Protein AF-0000000073242922 (afdb_homodimer)

Radius of gyration: 17.05 Å; Cα contacts (8 Å, |Δi|>4): 650; chains: 2; bounding box: 41×44×35 Å

pLDDT: mean 79.39, std 16.49, range [24.11, 95.62]

InterPro domains:
  IPR054722 Retrovirus-related Pol polyprotein from transposon TNT 1-94-like, beta-barrel domain [PF22936] (2-65)

Organism: Cajanus cajan (NCBI:txid3821)

Secondary structure (DSSP, 8-state):
-BS-GGGEEEEE--SSPPEEEPTTS-EEE-SEEEEEEEETTEEEEEEEE-TT---BB--HHHHHHHHTEEEEE-SSEEEEEETTT--EEEEEEEETTEEEEE-SS---EEE-SS--B--/-BS-GGGEEEEE--SSPPEEEPTTS-EEE-SEEEEEEEETTEEEEEEEE-TT---BB--HHHHHHHHTEEEEE-SSEEEEEETTT--EEEEEEEETTEEEEE-SS---EEE-SS--B--

Solvent-accessible surface area (backbone atoms only — not comparable to full-atom values): 12144 Å² total; per-residue (Å²): 61,29,28,60,71,85,52,42,81,40,74,45,67,59,95,79,54,67,52,28,38,38,73,61,50,47,74,41,72,42,67,26,40,22,30,33,61,45,31,100,88,36,70,43,71,77,32,35,30,26,72,62,14,84,45,39,41,40,47,59,40,55,51,14,52,74,61,47,23,38,36,37,34,39,56,54,33,36,38,32,27,32,59,88,81,63,46,77,73,34,42,30,38,50,55,95,70,30,32,35,35,46,36,92,30,87,62,62,29,29,51,28,23,59,48,60,45,69,118,63,28,27,58,71,84,53,42,80,40,75,44,68,59,96,79,53,65,50,26,34,40,72,60,49,47,74,40,73,43,66,26,40,21,32,33,60,43,32,99,90,36,70,44,70,76,32,36,29,26,72,62,15,85,46,37,41,42,47,58,40,56,48,14,53,75,60,48,22,38,37,35,34,40,56,54,33,35,40,29,25,31,60,87,81,63,44,76,74,33,43,30,37,50,55,91,65,30,29,34,36,47,37,93,32,86,60,61,29,30,52,27,21,60,44,55,50,68,121

Nearest PDB structures (foldseek):
  8p1x-assembly1_AAA  TM=6.002E-01  e=8.954E-01  Staphylococcus epidermidis
  7ofx-assembly2_D  TM=5.933E-01  e=8.005E-01  Agrobacterium tumefaciens
  4wac-assembly1_A  TM=6.615E-01  e=2.595E+00  Staphylococcus aureus
  3cxb-assembly1_A  TM=3.798E-01  e=8.467E-01  Salmonella enterica subsp. enterica serovar Typhimurium
  7qnt-assembly1_AAA  TM=4.373E-01  e=1.568E+00  Staphylococcus epidermidis

Structure (mmCIF, N/CA/C/O backbone):
data_AF-0000000073242922-model_v1
#
loop_
_entity.id
_entity.type
_entity.pdbx_description
1 polymer 'Retrovirus-related Pol polyprotein from transposon TNT 1-94-like beta-barrel domain-containing protein'
#
loop_
_atom_site.group_PDB
_atom_site.id
_atom_site.type_symbol
_atom_site.label_atom_id
_atom_site.label_alt_id
_atom_site.label_comp_id
_atom_site.label_asym_id
_atom_site.label_entity_id
_atom_site.label_seq_id
_atom_site.pdbx_PDB_ins_code
_atom_site.Cartn_x
_atom_site.Cartn_y
_atom_site.Cartn_z
_atom_site.occupancy
_atom_site.B_iso_or_equiv
_atom_site.auth_seq_id
_atom_site.auth_comp_id
_atom_site.auth_asym_id
_atom_site.auth_atom_id
_atom_site.pdbx_PDB_model_num
ATOM 1 N N . ILE A 1 1 ? -3.643 8.906 4.215 1 83.12 1 ILE A N 1
ATOM 2 C CA . ILE A 1 1 ? -4.953 8.867 4.859 1 83.12 1 ILE A CA 1
ATOM 3 C C . ILE A 1 1 ? -4.781 8.711 6.367 1 83.12 1 ILE A C 1
ATOM 5 O O . ILE A 1 1 ? -3.973 7.902 6.828 1 83.12 1 ILE A O 1
ATOM 9 N N . SER A 1 2 ? -5.477 9.586 7.094 1 86.31 2 SER A N 1
ATOM 10 C CA . SER A 1 2 ? -5.469 9.438 8.547 1 86.31 2 SER A CA 1
ATOM 11 C C . SER A 1 2 ? -6.832 9.766 9.141 1 86.31 2 SER A C 1
ATOM 13 O O . SER A 1 2 ? -7.512 10.688 8.68 1 86.31 2 SER A O 1
ATOM 15 N N . GLY A 1 3 ? -7.188 8.961 10.102 1 86.88 3 GLY A N 1
ATOM 16 C CA . GLY A 1 3 ? -8.375 9.281 10.875 1 86.88 3 GLY A CA 1
ATOM 17 C C . GLY A 1 3 ? -8.086 10.109 12.109 1 86.88 3 GLY A C 1
ATOM 18 O O . GLY A 1 3 ? -9 10.508 12.836 1 86.88 3 GLY A O 1
ATOM 19 N N . ASN A 1 4 ? -6.797 10.367 12.383 1 87.31 4 ASN A N 1
ATOM 20 C CA . ASN A 1 4 ? -6.355 11.117 13.555 1 87.31 4 ASN A CA 1
ATOM 21 C C . ASN A 1 4 ? -6.125 12.594 13.227 1 87.31 4 ASN A C 1
ATOM 23 O O . ASN A 1 4 ? -5.066 12.961 12.711 1 87.31 4 ASN A O 1
ATOM 27 N N . GLN A 1 5 ? -7.059 13.406 13.648 1 90.25 5 GLN A N 1
ATOM 28 C CA . GLN A 1 5 ? -7.016 14.82 13.289 1 90.25 5 GLN A CA 1
ATOM 29 C C . GLN A 1 5 ? -5.82 15.516 13.938 1 90.25 5 GLN A C 1
ATOM 31 O O . GLN A 1 5 ? -5.285 16.484 13.391 1 90.25 5 GLN A O 1
ATOM 36 N N . SER A 1 6 ? -5.398 15.008 15.062 1 88 6 SER A N 1
ATOM 37 C CA . SER A 1 6 ? -4.348 15.664 15.836 1 88 6 SER A CA 1
ATOM 38 C C . SER A 1 6 ? -3.008 15.602 15.117 1 88 6 SER A C 1
ATOM 40 O O . SER A 1 6 ? -2.08 16.344 15.453 1 88 6 SER A O 1
ATOM 42 N N . LEU A 1 7 ? -2.9 14.773 14.109 1 85.88 7 LEU A N 1
ATOM 43 C CA . LEU A 1 7 ? -1.649 14.625 13.375 1 85.88 7 LEU A CA 1
ATOM 44 C C . LEU A 1 7 ? -1.486 15.742 12.352 1 85.88 7 LEU A C 1
ATOM 46 O O . LEU A 1 7 ? -0.388 15.969 11.836 1 85.88 7 LEU A O 1
ATOM 50 N N . PHE A 1 8 ? -2.537 16.453 12.094 1 90.06 8 PHE A N 1
ATOM 51 C CA . PHE A 1 8 ? -2.516 17.453 11.031 1 90.06 8 PHE A CA 1
ATOM 52 C C . PHE A 1 8 ? -2.078 18.812 11.578 1 90.06 8 PHE A C 1
ATOM 54 O O . PHE A 1 8 ? -2.631 19.297 12.57 1 90.06 8 PHE A O 1
ATOM 61 N N . SER A 1 9 ? -1.07 19.344 11.008 1 92.31 9 SER A N 1
ATOM 62 C CA . SER A 1 9 ? -0.664 20.703 11.336 1 92.31 9 SER A CA 1
ATOM 63 C C . SER A 1 9 ? -1.522 21.734 10.602 1 92.31 9 SER A C 1
ATOM 65 O O . SER A 1 9 ? -1.63 22.875 11.039 1 92.31 9 SER A O 1
ATOM 67 N N . SER A 1 10 ? -2.074 21.344 9.492 1 93 10 SER A N 1
ATOM 68 C CA . SER A 1 10 ? -3.037 22.125 8.719 1 93 10 SER A CA 1
ATOM 69 C C . SER A 1 10 ? -4.074 21.219 8.062 1 93 10 SER A C 1
ATOM 71 O O . SER A 1 10 ? -3.758 20.109 7.648 1 93 10 SER A O 1
ATOM 73 N N . LEU A 1 11 ? -5.293 21.672 8.07 1 93.19 11 LEU A N 1
ATOM 74 C CA . LEU A 1 11 ? -6.395 20.906 7.508 1 93.19 11 LEU A CA 1
ATOM 75 C C . LEU A 1 11 ? -7.402 21.812 6.816 1 93.19 11 LEU A C 1
ATOM 77 O O . LEU A 1 11 ? -7.953 22.734 7.441 1 93.19 11 LEU A O 1
ATOM 81 N N . SER A 1 12 ? -7.543 21.594 5.562 1 92 12 SER A N 1
ATOM 82 C CA . SER A 1 12 ? -8.523 22.328 4.777 1 92 12 SER A CA 1
ATOM 83 C C . SER A 1 12 ? -9.758 21.484 4.48 1 92 12 SER A C 1
ATOM 85 O O . SER A 1 12 ? -9.633 20.344 4.012 1 92 12 SER A O 1
ATOM 87 N N . THR A 1 13 ? -10.961 21.938 4.801 1 87.12 13 THR A N 1
ATOM 88 C CA . THR A 1 13 ? -12.203 21.188 4.629 1 87.12 13 THR A CA 1
ATOM 89 C C . THR A 1 13 ? -13.008 21.75 3.459 1 87.12 13 THR A C 1
ATOM 91 O O . THR A 1 13 ? -13.391 22.922 3.465 1 87.12 13 THR A O 1
ATOM 94 N N . SER A 1 14 ? -12.469 21.703 2.244 1 74.44 14 SER A N 1
ATOM 95 C CA . SER A 1 14 ? -13.211 22.25 1.115 1 74.44 14 SER A CA 1
ATOM 96 C C . SER A 1 14 ? -14.336 21.312 0.679 1 74.44 14 SER A C 1
ATOM 98 O O . SER A 1 14 ? -14.297 20.125 0.962 1 74.44 14 SER A O 1
ATOM 100 N N . ALA A 1 15 ? -15.375 21.984 -0.036 1 68.12 15 ALA A N 1
ATOM 101 C CA . ALA A 1 15 ? -16.547 21.297 -0.566 1 68.12 15 ALA A CA 1
ATOM 102 C C . ALA A 1 15 ? -16.156 20.312 -1.671 1 68.12 15 ALA A C 1
ATOM 104 O O . ALA A 1 15 ? -16.891 19.375 -1.96 1 68.12 15 ALA A O 1
ATOM 105 N N . SER A 1 16 ? -15.031 20.453 -2.217 1 78.25 16 SER A N 1
ATOM 106 C CA . SER A 1 16 ? -14.688 19.625 -3.375 1 78.25 16 SER A CA 1
ATOM 107 C C . SER A 1 16 ? -13.547 18.672 -3.057 1 78.25 16 SER A C 1
ATOM 109 O O . SER A 1 16 ? -12.531 18.656 -3.754 1 78.25 16 SER A O 1
ATOM 111 N N . LEU A 1 17 ? -13.812 17.984 -2.002 1 75.5 17 LEU A N 1
ATOM 112 C CA . LEU A 1 17 ? -12.734 17.062 -1.649 1 75.5 17 LEU A CA 1
ATOM 113 C C . LEU A 1 17 ? -12.805 15.797 -2.5 1 75.5 17 LEU A C 1
ATOM 115 O O . LEU A 1 17 ? -13.891 15.367 -2.904 1 75.5 17 LEU A O 1
ATOM 119 N N . PRO A 1 18 ? -11.609 15.328 -2.896 1 72.69 18 PRO A N 1
ATOM 120 C CA . PRO A 1 18 ? -11.586 14.109 -3.717 1 72.69 18 PRO A CA 1
ATOM 121 C C . PRO A 1 18 ? -12.188 12.906 -3.002 1 72.69 18 PRO A C 1
ATOM 123 O O . PRO A 1 18 ? -12.133 12.82 -1.772 1 72.69 18 PRO A O 1
ATOM 126 N N . SER A 1 19 ? -12.938 12.094 -3.836 1 77.38 19 SER A N 1
ATOM 127 C CA . SER A 1 19 ? -13.367 10.797 -3.332 1 77.38 19 SER A CA 1
ATOM 128 C C . SER A 1 19 ? -12.242 9.773 -3.42 1 77.38 19 SER A C 1
ATOM 130 O O . SER A 1 19 ? -11.367 9.867 -4.289 1 77.38 19 SER A O 1
ATOM 132 N N . ILE A 1 20 ? -12.258 8.938 -2.404 1 77.25 20 ILE A N 1
ATOM 133 C CA . ILE A 1 20 ? -11.273 7.863 -2.375 1 77.25 20 ILE A CA 1
ATOM 134 C C . ILE A 1 20 ? -11.93 6.543 -2.768 1 77.25 20 ILE A C 1
ATOM 136 O O . ILE A 1 20 ? -13 6.203 -2.264 1 77.25 20 ILE A O 1
ATOM 140 N N . THR A 1 21 ? -11.289 5.91 -3.824 1 78.31 21 THR A N 1
ATOM 141 C CA . THR A 1 21 ? -11.766 4.574 -4.168 1 78.31 21 THR A CA 1
ATOM 142 C C . THR A 1 21 ? -11.07 3.518 -3.316 1 78.31 21 THR A C 1
ATOM 144 O O . THR A 1 21 ? -9.836 3.477 -3.252 1 78.31 21 THR A O 1
ATOM 147 N N . MET A 1 22 ? -11.891 2.73 -2.689 1 78.06 22 MET A N 1
ATOM 148 C CA . MET A 1 22 ? -11.359 1.667 -1.841 1 78.06 22 MET A CA 1
ATOM 149 C C . MET A 1 22 ? -11.047 0.42 -2.662 1 78.06 22 MET A C 1
ATOM 151 O O . MET A 1 22 ? -11.453 0.321 -3.822 1 78.06 22 MET A O 1
ATOM 155 N N . ALA A 1 23 ? -10.359 -0.483 -2.037 1 73.62 23 ALA A N 1
ATOM 156 C CA . ALA A 1 23 ? -9.945 -1.72 -2.693 1 73.62 23 ALA A CA 1
ATOM 157 C C . ALA A 1 23 ? -11.156 -2.49 -3.223 1 73.62 23 ALA A C 1
ATOM 159 O O . ALA A 1 23 ? -11.047 -3.215 -4.215 1 73.62 23 ALA A O 1
ATOM 160 N N . ASN A 1 24 ? -12.25 -2.307 -2.578 1 75.12 24 ASN A N 1
ATOM 161 C CA . ASN A 1 24 ? -13.445 -3.035 -2.996 1 75.12 24 ASN A CA 1
ATOM 162 C C . ASN A 1 24 ? -14.297 -2.213 -3.961 1 75.12 24 ASN A C 1
ATOM 164 O O . ASN A 1 24 ? -15.445 -2.555 -4.227 1 75.12 24 ASN A O 1
ATOM 168 N N . GLY A 1 25 ? -13.758 -1.088 -4.363 1 77.62 25 GLY A N 1
ATOM 169 C CA . GLY A 1 25 ? -14.477 -0.276 -5.332 1 77.62 25 GLY A CA 1
ATOM 170 C C . GLY A 1 25 ? -15.383 0.757 -4.688 1 77.62 25 GLY A C 1
ATOM 171 O O . GLY A 1 25 ? -15.867 1.671 -5.359 1 77.62 25 GLY A O 1
ATOM 172 N N . SER A 1 26 ? -15.586 0.615 -3.396 1 78.44 26 SER A N 1
ATOM 173 C CA . SER A 1 26 ? -16.406 1.611 -2.725 1 78.44 26 SER A CA 1
ATOM 174 C C . SER A 1 26 ? -15.695 2.957 -2.641 1 78.44 26 SER A C 1
ATOM 176 O O . SER A 1 26 ? -14.477 3.029 -2.807 1 78.44 26 SER A O 1
ATOM 178 N N . ARG A 1 27 ? -16.562 3.943 -2.465 1 80.56 27 ARG A N 1
ATOM 179 C CA . ARG A 1 27 ? -16 5.293 -2.383 1 80.56 27 ARG A CA 1
ATOM 180 C C . ARG A 1 27 ? -16.156 5.863 -0.978 1 80.56 27 ARG A C 1
ATOM 182 O O . ARG A 1 27 ? -17.156 5.609 -0.305 1 80.56 27 ARG A O 1
ATOM 189 N N . ALA A 1 28 ? -15.102 6.434 -0.566 1 80.31 28 ALA A N 1
ATOM 190 C CA . ALA A 1 28 ? -15.148 7.145 0.708 1 80.31 28 ALA A CA 1
ATOM 191 C C . ALA A 1 28 ? -1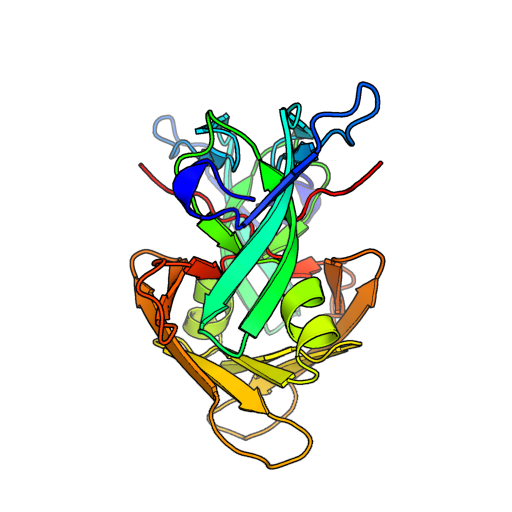4.914 8.641 0.51 1 80.31 28 ALA A C 1
ATOM 193 O O . ALA A 1 28 ? -14.219 9.047 -0.422 1 80.31 28 ALA A O 1
ATOM 194 N N . THR A 1 29 ? -15.625 9.336 1.36 1 81.94 29 THR A N 1
ATOM 195 C CA . THR A 1 29 ? -15.484 10.781 1.305 1 81.94 29 THR A CA 1
ATOM 196 C C . THR A 1 29 ? -14.453 11.266 2.326 1 81.94 29 THR A C 1
ATOM 198 O O . THR A 1 29 ? -14.43 10.781 3.461 1 81.94 29 THR A O 1
ATOM 201 N N . SER A 1 30 ? -13.578 12.055 1.843 1 87.56 30 SER A N 1
ATOM 202 C CA . SER A 1 30 ? -12.672 12.719 2.77 1 87.56 30 SER A CA 1
ATOM 203 C C . SER A 1 30 ? -13.312 13.961 3.383 1 87.56 30 SER A C 1
ATOM 205 O O . SER A 1 30 ? -14.18 14.578 2.77 1 87.56 30 SER A O 1
ATOM 207 N N . HIS A 1 31 ? -12.906 14.211 4.59 1 90.88 31 HIS A N 1
ATOM 208 C CA . HIS A 1 31 ? -13.445 15.375 5.293 1 90.88 31 HIS A CA 1
ATOM 209 C C . HIS A 1 31 ? -12.453 16.531 5.273 1 90.88 31 HIS A C 1
ATOM 211 O O . HIS A 1 31 ? -12.742 17.609 5.809 1 90.88 31 HIS A O 1
ATOM 217 N N . GLY A 1 32 ? -11.352 16.312 4.68 1 92.38 32 GLY A N 1
ATOM 218 C CA . GLY A 1 32 ? -10.344 17.344 4.566 1 92.38 32 GLY A CA 1
ATOM 219 C C . GLY A 1 32 ? -9.039 16.844 3.965 1 92.38 32 GLY A C 1
ATOM 220 O O . GLY A 1 32 ? -8.875 15.648 3.74 1 92.38 32 GLY A O 1
ATOM 221 N N . VAL A 1 33 ? -8.297 17.859 3.572 1 91 33 VAL A N 1
ATOM 222 C CA . VAL A 1 33 ? -6.941 17.609 3.088 1 91 33 VAL A CA 1
ATOM 223 C C . VAL A 1 33 ? -5.961 18.531 3.828 1 91 33 VAL A C 1
ATOM 225 O O . VAL A 1 33 ? -6.246 19.703 4.047 1 91 33 VAL A O 1
ATOM 228 N N . GLY A 1 34 ? -4.84 17.844 4.301 1 91.88 34 GLY A N 1
ATOM 229 C CA . GLY A 1 34 ? -3.939 18.656 5.098 1 91.88 34 GLY A CA 1
ATOM 230 C C . GLY A 1 34 ? -2.52 18.125 5.125 1 91.88 34 GLY A C 1
ATOM 231 O O . GLY A 1 34 ? -2.139 17.312 4.281 1 91.88 34 GLY A O 1
ATOM 232 N N . THR A 1 35 ? -1.728 18.859 6.047 1 91.19 35 THR A N 1
ATOM 233 C CA . THR A 1 35 ? -0.316 18.531 6.211 1 91.19 35 THR A CA 1
ATOM 234 C C . THR A 1 35 ? -0.083 17.781 7.523 1 91.19 35 THR A C 1
ATOM 236 O O . THR A 1 35 ? -0.608 18.188 8.57 1 91.19 35 THR A O 1
ATOM 239 N N . VAL A 1 36 ? 0.612 16.609 7.41 1 86.06 36 VAL A N 1
ATOM 240 C CA . VAL A 1 36 ? 0.984 15.852 8.594 1 86.06 36 VAL A CA 1
ATOM 241 C C . VAL A 1 36 ? 2.502 15.867 8.766 1 86.06 36 VAL A C 1
ATOM 243 O O . VAL A 1 36 ? 3.242 15.695 7.793 1 86.06 36 VAL A O 1
ATOM 246 N N . HIS A 1 37 ? 2.941 16.094 9.984 1 81.56 37 HIS A N 1
ATOM 247 C CA . HIS A 1 37 ? 4.363 16.062 10.297 1 81.56 37 HIS A CA 1
ATOM 248 C C . HIS A 1 37 ? 4.777 14.695 10.852 1 81.56 37 HIS A C 1
ATOM 250 O O . HIS A 1 37 ? 4.238 14.242 11.859 1 81.56 37 HIS A O 1
ATOM 256 N N . LEU A 1 38 ? 5.609 14.07 10.109 1 76 38 LEU A N 1
ATOM 257 C CA . LEU A 1 38 ? 6.137 12.797 10.578 1 76 38 LEU A CA 1
ATOM 258 C C . LEU A 1 38 ? 7.309 13.008 11.539 1 76 38 LEU A C 1
ATOM 260 O O . LEU A 1 38 ? 7.559 12.18 1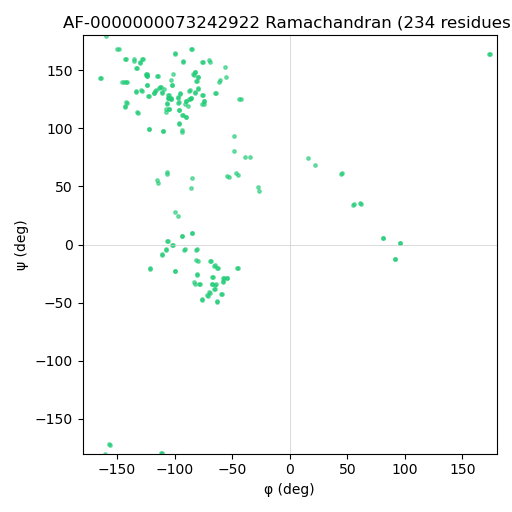2.414 1 76 38 LEU A O 1
ATOM 264 N N . SER A 1 39 ? 8.047 13.984 11.328 1 73.88 39 SER A N 1
ATOM 265 C CA . SER A 1 39 ? 9.133 14.477 12.156 1 73.88 39 SER A CA 1
ATOM 266 C C . SER A 1 39 ? 9.281 15.992 12.031 1 73.88 39 SER A C 1
ATOM 268 O O . SER A 1 39 ? 8.609 16.625 11.211 1 73.88 39 SER A O 1
ATOM 270 N N . PRO A 1 40 ? 10.078 16.516 12.938 1 73.25 40 PRO A N 1
ATOM 271 C CA . PRO A 1 40 ? 10.273 17.969 12.812 1 73.25 40 PRO A CA 1
ATOM 272 C C . PRO A 1 40 ? 10.758 18.375 11.422 1 73.25 40 PRO A C 1
ATOM 274 O O . PRO A 1 40 ? 10.477 19.484 10.969 1 73.25 40 PRO A O 1
ATOM 277 N N . SER A 1 41 ? 11.477 17.469 10.766 1 72.62 41 SER A N 1
ATOM 278 C CA . SER A 1 41 ? 12.062 17.844 9.477 1 72.62 41 SER A CA 1
ATOM 279 C C . SER A 1 41 ? 11.32 17.188 8.32 1 72.62 41 SER A C 1
ATOM 281 O O . SER A 1 41 ? 11.68 17.359 7.16 1 72.62 41 SER A O 1
ATOM 283 N N . LEU A 1 42 ? 10.281 16.484 8.68 1 76.44 42 LEU A N 1
ATOM 284 C CA . LEU A 1 42 ? 9.617 15.711 7.641 1 76.44 42 LEU A CA 1
ATOM 285 C C . LEU A 1 42 ? 8.102 15.906 7.695 1 76.44 42 LEU A C 1
ATOM 287 O O . LEU A 1 42 ? 7.473 15.633 8.719 1 76.44 42 LEU A O 1
ATOM 291 N N . SER A 1 43 ? 7.602 16.547 6.617 1 82.25 43 SER A N 1
ATOM 292 C CA . SER A 1 43 ? 6.16 16.734 6.504 1 82.25 43 SER A CA 1
ATOM 293 C C . SER A 1 43 ? 5.629 16.172 5.188 1 82.25 43 SER A C 1
ATOM 295 O O . SER A 1 43 ? 6.332 16.188 4.176 1 82.25 43 SER A O 1
ATOM 297 N N . ILE A 1 44 ? 4.422 15.672 5.297 1 82.44 44 ILE A N 1
ATOM 298 C CA . ILE A 1 44 ? 3.732 15.188 4.109 1 82.44 44 ILE A CA 1
ATOM 299 C C . ILE A 1 44 ? 2.482 16.031 3.855 1 82.44 44 ILE A C 1
ATOM 301 O O . ILE A 1 44 ? 1.676 16.234 4.766 1 82.44 44 ILE A O 1
ATOM 305 N N . ASP A 1 45 ? 2.355 16.422 2.615 1 85.31 45 ASP A N 1
ATOM 306 C CA . ASP A 1 45 ? 1.202 17.234 2.25 1 85.31 45 ASP A CA 1
ATOM 307 C C . ASP A 1 45 ? 0.114 16.391 1.597 1 85.31 45 ASP A C 1
ATOM 309 O O . ASP A 1 45 ? 0.359 15.242 1.217 1 85.31 45 ASP A O 1
ATOM 313 N N . ASN A 1 46 ? -1.057 16.984 1.534 1 85.31 46 ASN A N 1
ATOM 314 C CA . ASN A 1 46 ? -2.199 16.422 0.818 1 85.31 46 ASN A CA 1
ATOM 315 C C . ASN A 1 46 ? -2.617 15.07 1.396 1 85.31 46 ASN A C 1
ATOM 317 O O . ASN A 1 46 ? -2.926 14.141 0.651 1 85.31 46 ASN A O 1
ATOM 321 N N . VAL A 1 47 ? -2.455 15.07 2.689 1 86.31 47 VAL A N 1
ATOM 322 C CA . VAL A 1 47 ? -2.986 13.914 3.395 1 86.31 47 VAL A CA 1
ATOM 323 C C . VAL A 1 47 ? -4.496 14.062 3.574 1 86.31 47 VAL A C 1
ATOM 325 O O . VAL A 1 47 ? -4.98 15.141 3.934 1 86.31 47 VAL A O 1
ATOM 328 N N . LEU A 1 48 ? -5.18 12.961 3.279 1 87.38 48 LEU A N 1
ATOM 329 C CA . LEU A 1 48 ? -6.633 13 3.398 1 87.38 48 LEU A CA 1
ATOM 330 C C . LEU A 1 48 ? -7.07 12.648 4.816 1 87.38 48 LEU A C 1
ATOM 332 O O . LEU A 1 48 ? -6.566 11.695 5.406 1 87.38 48 LEU A O 1
ATOM 336 N N . TYR A 1 49 ? -7.961 13.531 5.281 1 90.5 49 TYR A N 1
ATOM 337 C CA . TYR A 1 49 ? -8.562 13.266 6.586 1 90.5 49 TYR A CA 1
ATOM 338 C C . TYR A 1 49 ? -9.875 12.508 6.438 1 90.5 49 TYR A C 1
ATOM 340 O O . TYR A 1 49 ? -10.844 13.031 5.891 1 90.5 49 TYR A O 1
ATOM 348 N N . VAL A 1 50 ? -9.844 11.305 6.871 1 88.12 50 VAL A N 1
ATOM 349 C CA . VAL A 1 50 ? -11 10.422 6.883 1 88.12 50 VAL A CA 1
ATOM 350 C C . VAL A 1 50 ? -11.273 9.938 8.305 1 88.12 50 VAL A C 1
ATOM 352 O O . VAL A 1 50 ? -10.703 8.938 8.742 1 88.12 50 VAL A O 1
ATOM 355 N N . PRO A 1 51 ? -12.219 10.555 8.992 1 89 51 PRO A N 1
ATOM 356 C CA . PRO A 1 51 ? -12.414 10.305 10.422 1 89 51 PRO A CA 1
ATOM 357 C C . PRO A 1 51 ? -12.695 8.836 10.727 1 89 51 PRO A C 1
ATOM 359 O O . PRO A 1 51 ? -12.328 8.344 11.797 1 89 51 PRO A O 1
ATOM 362 N N . GLU A 1 52 ? -13.344 8.141 9.852 1 85.88 52 GLU A N 1
ATOM 363 C CA . GLU A 1 52 ? -13.727 6.754 10.109 1 85.88 52 GLU A CA 1
ATOM 364 C C . GLU A 1 52 ? -12.57 5.801 9.859 1 85.88 52 GLU A C 1
ATOM 366 O O . GLU A 1 52 ? -12.672 4.602 10.133 1 85.88 52 GLU A O 1
ATOM 371 N N . SER A 1 53 ? -11.414 6.344 9.367 1 84.06 53 SER A N 1
ATOM 372 C CA . SER A 1 53 ? -10.281 5.465 9.094 1 84.06 53 SER A CA 1
ATOM 373 C C . SER A 1 53 ? -9.578 5.055 10.383 1 84.06 53 SER A C 1
ATOM 375 O O . SER A 1 53 ? -9.211 5.906 11.195 1 84.06 53 SER A O 1
ATOM 377 N N . PRO A 1 54 ? -9.398 3.713 10.531 1 80.12 54 PRO A N 1
ATOM 378 C CA . PRO A 1 54 ? -8.656 3.252 11.703 1 80.12 54 PRO A CA 1
ATOM 379 C C . PRO A 1 54 ? -7.145 3.271 11.492 1 80.12 54 PRO A C 1
ATOM 381 O O . PRO A 1 54 ? -6.387 2.885 12.391 1 80.12 54 PRO A O 1
ATOM 384 N N . PHE A 1 55 ? -6.676 3.848 10.438 1 78.19 55 PHE A N 1
ATOM 385 C CA . PHE A 1 55 ? -5.27 3.73 10.078 1 78.19 55 PHE A CA 1
ATOM 386 C C . PHE A 1 55 ? -4.668 5.102 9.797 1 78.19 55 PHE A C 1
ATOM 388 O O . PHE A 1 55 ? -5.391 6.09 9.672 1 78.19 55 PHE A O 1
ATOM 395 N N . ASN A 1 56 ? -3.379 5.133 9.945 1 83.06 56 ASN A N 1
ATOM 396 C CA . ASN A 1 56 ? -2.553 6.191 9.375 1 83.06 56 ASN A CA 1
ATOM 397 C C . ASN A 1 56 ? -1.688 5.672 8.234 1 83.06 56 ASN A C 1
ATOM 399 O O . ASN A 1 56 ? -0.602 5.137 8.461 1 83.06 56 ASN A O 1
ATOM 403 N N . LEU A 1 57 ? -2.203 5.906 7.035 1 82.5 57 LEU A N 1
ATOM 404 C CA . LEU A 1 57 ? -1.576 5.32 5.855 1 82.5 57 LEU A CA 1
ATOM 405 C C . LEU A 1 57 ? -0.737 6.355 5.117 1 82.5 57 LEU A C 1
ATOM 407 O O . LEU A 1 57 ? -1.15 7.512 4.973 1 82.5 57 LEU A O 1
ATOM 411 N N . LEU A 1 58 ? 0.35 5.844 4.758 1 82.31 58 LEU A N 1
ATOM 412 C CA . LEU A 1 58 ? 1.232 6.707 3.98 1 82.31 58 LEU A CA 1
ATOM 413 C C . LEU A 1 58 ? 1.335 6.219 2.539 1 82.31 58 LEU A C 1
ATOM 415 O O . LEU A 1 58 ? 1.477 5.02 2.293 1 82.31 58 LEU A O 1
ATOM 419 N N . SER A 1 59 ? 1.146 7.156 1.642 1 81.12 59 SER A N 1
ATOM 420 C CA . SER A 1 59 ? 1.347 6.859 0.227 1 81.12 59 SER A CA 1
ATOM 421 C C . SER A 1 59 ? 2.83 6.754 -0.112 1 81.12 59 SER A C 1
ATOM 423 O O . SER A 1 59 ? 3.592 7.699 0.115 1 81.12 59 SER A O 1
ATOM 425 N N . LEU A 1 60 ? 3.219 5.605 -0.667 1 86 60 LEU A N 1
ATOM 426 C CA . LEU A 1 60 ? 4.609 5.406 -1.054 1 86 60 LEU A CA 1
ATOM 427 C C . LEU A 1 60 ? 5.047 6.453 -2.072 1 86 60 LEU A C 1
ATOM 429 O O . LEU A 1 60 ? 6.148 6.996 -1.977 1 86 60 LEU A O 1
ATOM 433 N N . SER A 1 61 ? 4.172 6.695 -2.986 1 85.88 61 SER A N 1
ATOM 434 C CA . SER A 1 61 ? 4.512 7.648 -4.039 1 85.88 61 SER A CA 1
ATOM 435 C C . SER A 1 61 ? 4.691 9.055 -3.477 1 85.88 61 SER A C 1
ATOM 437 O O . SER A 1 61 ? 5.594 9.789 -3.893 1 85.88 61 SER A O 1
ATOM 439 N N . ARG A 1 62 ? 3.885 9.414 -2.545 1 82.81 62 ARG A N 1
ATOM 440 C CA . ARG A 1 62 ? 4.008 10.742 -1.942 1 82.81 62 ARG A CA 1
ATOM 441 C C . ARG A 1 62 ? 5.273 10.844 -1.098 1 82.81 62 ARG A C 1
ATOM 443 O O . ARG A 1 62 ? 5.969 11.859 -1.136 1 82.81 62 ARG A O 1
ATOM 450 N N . LEU A 1 63 ? 5.543 9.82 -0.39 1 84.19 63 LEU A N 1
ATOM 451 C CA . LEU A 1 63 ? 6.734 9.805 0.449 1 84.19 63 LEU A CA 1
ATOM 452 C C . LEU A 1 63 ? 8 9.906 -0.4 1 84.19 63 LEU A C 1
ATOM 454 O O . LEU A 1 63 ? 8.883 10.719 -0.113 1 84.19 63 LEU A O 1
ATOM 458 N N . THR A 1 64 ? 8.031 9.086 -1.39 1 89.75 64 THR A N 1
ATOM 459 C CA . THR A 1 64 ? 9.227 9.062 -2.229 1 89.75 64 THR A CA 1
ATOM 460 C C . THR A 1 64 ? 9.406 10.391 -2.961 1 89.75 64 THR A C 1
ATOM 462 O O . THR A 1 64 ? 10.531 10.852 -3.16 1 89.75 64 THR A O 1
ATOM 465 N N . ARG A 1 65 ? 8.312 11.008 -3.332 1 86.81 65 ARG A N 1
ATOM 466 C CA . ARG A 1 65 ? 8.391 12.273 -4.059 1 86.81 65 ARG A CA 1
ATOM 467 C C . ARG A 1 65 ? 8.742 13.422 -3.121 1 86.81 65 ARG A C 1
ATOM 469 O O . ARG A 1 65 ? 9.617 14.234 -3.432 1 86.81 65 ARG A O 1
ATOM 476 N N . SER A 1 66 ? 8.047 13.445 -2.016 1 81.44 66 SER A N 1
ATOM 477 C CA . SER A 1 66 ? 8.219 14.555 -1.093 1 81.44 66 SER A CA 1
ATOM 478 C C . SER A 1 66 ? 9.609 14.547 -0.468 1 81.44 66 SER A C 1
ATOM 480 O O . SER A 1 66 ? 10.203 15.602 -0.246 1 81.44 66 SER A O 1
ATOM 482 N N . LEU A 1 67 ? 10.172 13.375 -0.233 1 83.5 67 LEU A N 1
ATOM 483 C CA . LEU A 1 67 ? 11.422 13.273 0.505 1 83.5 67 LEU A CA 1
ATOM 484 C C . LEU A 1 67 ? 12.578 12.914 -0.428 1 83.5 67 LEU A C 1
ATOM 486 O O . LEU A 1 67 ? 13.734 12.891 -0.01 1 83.5 67 LEU A O 1
ATOM 490 N N . ASP A 1 68 ? 12.289 12.68 -1.651 1 90.88 68 ASP A N 1
ATOM 491 C CA . ASP A 1 68 ? 13.289 12.18 -2.582 1 90.88 68 ASP A CA 1
ATOM 492 C C . A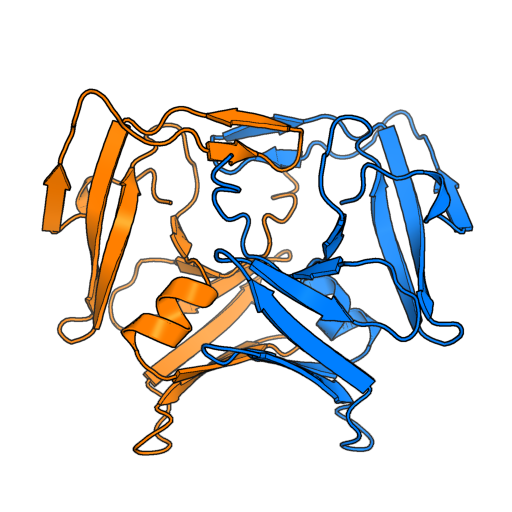SP A 1 68 ? 14.117 11.055 -1.951 1 90.88 68 ASP A C 1
ATOM 494 O O . ASP A 1 68 ? 15.344 11.141 -1.881 1 90.88 68 ASP A O 1
ATOM 498 N N . CYS A 1 69 ? 13.406 10.008 -1.599 1 91.44 69 CYS A N 1
ATOM 499 C CA . CYS A 1 69 ? 14.039 8.906 -0.88 1 91.44 69 CYS A CA 1
ATOM 500 C C . CYS A 1 69 ? 13.758 7.574 -1.565 1 91.44 69 CYS A C 1
ATOM 502 O O . CYS A 1 69 ? 12.914 7.5 -2.465 1 91.44 69 CYS A O 1
ATOM 504 N N . LEU A 1 70 ? 14.633 6.668 -1.203 1 95.19 70 LEU A N 1
ATOM 505 C CA . LEU A 1 70 ? 14.445 5.266 -1.558 1 95.19 70 LEU A CA 1
ATOM 506 C C . LEU A 1 70 ? 13.789 4.5 -0.416 1 95.19 70 LEU A C 1
ATOM 508 O O . LEU A 1 70 ? 14.258 4.555 0.724 1 95.19 70 LEU A O 1
ATOM 512 N N . ILE A 1 71 ? 12.625 3.883 -0.715 1 93.25 71 ILE A N 1
ATOM 513 C CA . ILE A 1 71 ? 11.961 3.049 0.283 1 93.25 71 ILE A CA 1
ATOM 514 C C . ILE A 1 71 ? 12.141 1.575 -0.076 1 93.25 71 ILE A C 1
ATOM 516 O O . ILE A 1 71 ? 11.797 1.155 -1.185 1 93.25 71 ILE A O 1
ATOM 520 N N . SER A 1 72 ? 12.641 0.841 0.855 1 95.62 72 SER A N 1
ATOM 521 C CA . SER A 1 72 ? 12.891 -0.575 0.608 1 95.62 72 SER A CA 1
ATOM 522 C C . SER A 1 72 ? 12.18 -1.451 1.631 1 95.62 72 SER A C 1
ATOM 524 O O . SER A 1 72 ? 12.164 -1.135 2.822 1 95.62 72 SER A O 1
ATOM 526 N N . PHE A 1 73 ? 11.609 -2.506 1.118 1 93.5 73 PHE A N 1
ATOM 527 C CA . PHE A 1 73 ? 10.883 -3.451 1.956 1 93.5 73 PHE A CA 1
ATOM 528 C C . PHE A 1 73 ? 11.531 -4.828 1.907 1 93.5 73 PHE A C 1
ATOM 530 O O . PHE A 1 73 ? 11.867 -5.324 0.829 1 93.5 73 PHE A O 1
ATOM 537 N N . THR A 1 74 ? 11.773 -5.406 3.057 1 94.69 74 THR A N 1
ATOM 538 C CA . THR A 1 74 ? 12.094 -6.82 3.215 1 94.69 74 THR A CA 1
ATOM 539 C C . THR A 1 74 ? 10.953 -7.555 3.918 1 94.69 74 THR A C 1
ATOM 541 O O . THR A 1 74 ? 9.914 -6.961 4.223 1 94.69 74 THR A O 1
ATOM 544 N N . LYS A 1 75 ? 11.164 -8.828 4.105 1 93.31 75 LYS A N 1
ATOM 545 C CA . LYS A 1 75 ? 10.109 -9.609 4.738 1 93.31 75 LYS A CA 1
ATOM 546 C C . LYS A 1 75 ? 9.836 -9.117 6.156 1 93.31 75 LYS A C 1
ATOM 548 O O . LYS A 1 75 ? 8.719 -9.234 6.656 1 93.31 75 LYS A O 1
ATOM 553 N N . ASP A 1 76 ? 10.82 -8.398 6.73 1 94.44 76 ASP A N 1
ATOM 554 C CA . ASP A 1 76 ? 10.672 -8.078 8.148 1 94.44 76 ASP A CA 1
ATOM 555 C C . ASP A 1 76 ? 10.688 -6.57 8.375 1 94.44 76 ASP A C 1
ATOM 557 O O . ASP A 1 76 ? 10.258 -6.094 9.43 1 94.44 76 ASP A O 1
ATOM 561 N N . SER A 1 77 ? 11.273 -5.875 7.344 1 94.06 77 SER A N 1
ATOM 562 C CA . SER A 1 77 ? 11.578 -4.484 7.668 1 94.06 77 SER A CA 1
ATOM 563 C C . SER A 1 77 ? 11.32 -3.57 6.473 1 94.06 77 SER A C 1
ATOM 565 O O . SER A 1 77 ? 11.211 -4.039 5.34 1 94.06 77 SER A O 1
ATOM 567 N N . VAL A 1 78 ? 11.156 -2.289 6.797 1 92.06 78 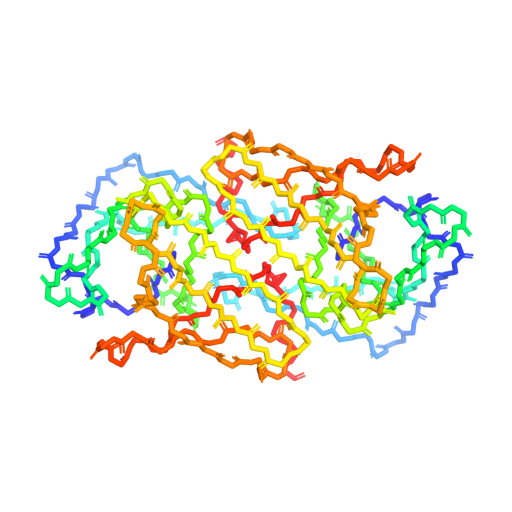VAL A N 1
ATOM 568 C CA . VAL A 1 78 ? 11.125 -1.22 5.805 1 92.06 78 VAL A CA 1
ATOM 569 C C . VAL A 1 78 ? 12.188 -0.175 6.129 1 92.06 78 VAL A C 1
ATOM 571 O O . VAL A 1 78 ? 12.445 0.113 7.301 1 92.06 78 VAL A O 1
ATOM 574 N N . PHE A 1 79 ? 12.789 0.409 5.066 1 92.25 79 PHE A N 1
ATOM 575 C CA . PHE A 1 79 ? 13.852 1.399 5.203 1 92.25 79 PHE A CA 1
ATOM 576 C C . PHE A 1 79 ? 13.602 2.59 4.285 1 92.25 79 PHE A C 1
ATOM 578 O O . PHE A 1 79 ? 13.203 2.416 3.129 1 92.25 79 PHE A O 1
ATOM 585 N N . LEU A 1 80 ? 13.719 3.688 4.871 1 90.12 80 LEU A N 1
ATOM 586 C CA . LEU A 1 80 ? 13.734 4.922 4.094 1 90.12 80 LEU A CA 1
ATOM 587 C C . LEU A 1 80 ? 15.133 5.512 4.031 1 90.12 80 LEU A C 1
ATOM 589 O O . LEU A 1 80 ? 15.742 5.801 5.066 1 90.12 80 LEU A O 1
ATOM 593 N N . GLN A 1 81 ? 15.648 5.684 2.861 1 92.19 81 GLN A N 1
ATOM 594 C CA . GLN A 1 81 ? 17 6.207 2.66 1 92.19 81 GLN A CA 1
ATOM 595 C C . GLN A 1 81 ? 16.984 7.457 1.788 1 92.19 81 GLN A C 1
ATOM 597 O O . GLN A 1 81 ? 16.422 7.445 0.688 1 92.19 81 GLN A O 1
ATOM 602 N N . ASP A 1 82 ? 17.625 8.477 2.344 1 90.81 82 ASP A N 1
ATOM 603 C CA . ASP A 1 82 ? 17.781 9.688 1.547 1 90.81 82 ASP A CA 1
ATOM 604 C C . ASP A 1 82 ? 18.656 9.43 0.317 1 90.81 82 ASP A C 1
ATOM 606 O O . ASP A 1 82 ? 19.75 8.875 0.431 1 90.81 82 ASP A O 1
ATOM 610 N N . ARG A 1 83 ? 18.156 9.844 -0.777 1 93.44 83 ARG A N 1
ATOM 611 C CA . ARG A 1 83 ? 18.875 9.5 -2 1 93.44 83 ARG A CA 1
ATOM 612 C C . ARG A 1 83 ? 20.094 10.406 -2.197 1 93.44 83 ARG A C 1
ATOM 614 O O . ARG A 1 83 ? 21.078 10 -2.814 1 93.44 83 ARG A O 1
ATOM 621 N N . SER A 1 84 ? 19.969 11.594 -1.801 1 91.38 84 SER A N 1
ATOM 622 C CA . SER A 1 84 ? 21.062 12.555 -1.985 1 91.38 84 SER A CA 1
ATOM 623 C C . SER A 1 84 ? 22.234 12.25 -1.06 1 91.38 84 SER A C 1
ATOM 625 O O . SER A 1 84 ? 23.375 12.188 -1.503 1 91.38 84 SER A O 1
ATOM 627 N N . SER A 1 85 ? 22.047 11.945 0.208 1 91.19 85 SER A N 1
ATOM 628 C CA . SER A 1 85 ? 23.094 11.758 1.199 1 91.19 85 SER A CA 1
ATOM 629 C C . SER A 1 85 ? 23.391 10.281 1.429 1 91.19 85 SER A C 1
ATOM 631 O O . SER A 1 85 ? 24.453 9.93 1.959 1 91.19 85 SER A O 1
ATOM 633 N N . GLY A 1 86 ? 22.406 9.445 1.104 1 91.25 86 GLY A N 1
ATOM 634 C CA . GLY A 1 86 ? 22.547 8.031 1.389 1 91.25 86 GLY A CA 1
ATOM 635 C C . GLY A 1 86 ? 22.234 7.676 2.828 1 91.25 86 GLY A C 1
ATOM 636 O O . GLY A 1 86 ? 22.25 6.5 3.205 1 91.25 86 GLY A O 1
ATOM 637 N N . ARG A 1 87 ? 21.797 8.57 3.6 1 90.88 87 ARG A N 1
ATOM 638 C CA . ARG A 1 87 ? 21.516 8.344 5.016 1 90.88 87 ARG A CA 1
ATOM 639 C C . ARG A 1 87 ? 20.141 7.727 5.219 1 90.88 87 ARG A C 1
ATOM 641 O O . ARG A 1 87 ? 19.203 8.055 4.5 1 90.88 87 ARG A O 1
ATOM 648 N N . MET A 1 88 ? 20.047 6.844 6.27 1 89.69 88 MET A N 1
ATOM 649 C CA . MET A 1 88 ? 18.766 6.277 6.672 1 89.69 88 MET A CA 1
ATOM 650 C C . MET A 1 88 ? 17.922 7.305 7.414 1 89.69 88 MET A C 1
ATOM 652 O O . MET A 1 88 ? 18.344 7.852 8.43 1 89.69 88 MET A O 1
ATOM 656 N N . ILE A 1 89 ? 16.797 7.582 6.918 1 85.12 89 ILE A N 1
ATOM 657 C CA . ILE A 1 89 ? 15.969 8.633 7.52 1 85.12 89 ILE A CA 1
ATOM 658 C C . ILE A 1 89 ? 14.742 8.008 8.172 1 85.12 89 ILE A C 1
ATOM 660 O O . ILE A 1 89 ? 13.977 8.695 8.852 1 85.12 89 ILE A O 1
ATOM 664 N N . GLY A 1 90 ? 14.461 6.75 8 1 86.38 90 GLY A N 1
ATOM 665 C CA . GLY A 1 90 ? 13.336 6.051 8.617 1 86.38 90 GLY A CA 1
ATOM 666 C C . GLY A 1 90 ? 13.469 4.543 8.555 1 86.38 90 GLY A C 1
ATOM 667 O O . GLY A 1 90 ? 14.055 4.004 7.613 1 86.38 90 GLY A O 1
ATOM 668 N N . THR A 1 91 ? 13.023 3.98 9.594 1 89.62 91 THR A N 1
ATOM 669 C CA . THR A 1 91 ? 12.969 2.523 9.633 1 89.62 91 THR A CA 1
ATOM 670 C C . THR A 1 91 ? 11.641 2.045 10.203 1 89.62 91 THR A C 1
ATOM 672 O O . THR A 1 91 ? 10.898 2.828 10.797 1 89.62 91 THR A O 1
ATOM 675 N N . GLY A 1 92 ? 11.367 0.789 9.859 1 90.75 92 GLY A N 1
ATOM 676 C CA . GLY A 1 92 ? 10.156 0.177 10.383 1 90.75 92 GLY A CA 1
ATOM 677 C C . GLY A 1 92 ? 10.18 -1.339 10.336 1 90.75 92 GLY A C 1
ATOM 678 O O . GLY A 1 92 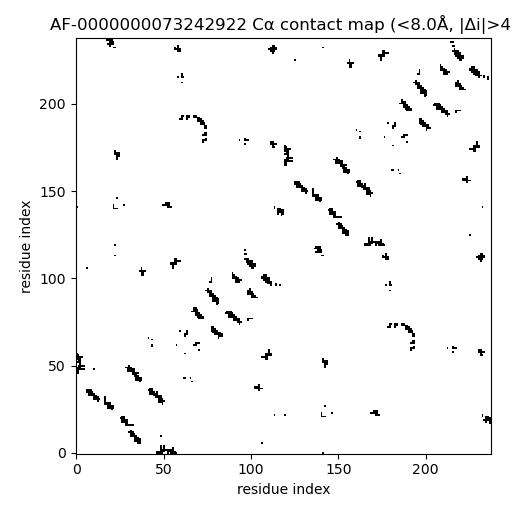? 11.164 -1.933 9.883 1 90.75 92 GLY A O 1
ATOM 679 N N . CYS A 1 93 ? 9.039 -1.866 10.828 1 91 93 CYS A N 1
ATOM 680 C CA . CYS A 1 93 ? 8.961 -3.322 10.891 1 91 93 CYS A CA 1
ATOM 681 C C . CYS A 1 93 ? 7.625 -3.816 10.352 1 91 93 CYS A C 1
ATOM 683 O O . CYS A 1 93 ? 6.656 -3.062 10.297 1 91 93 CYS A O 1
ATOM 685 N N . GLU A 1 94 ? 7.734 -5.004 9.852 1 88.5 94 GLU A N 1
ATOM 686 C CA . GLU A 1 94 ? 6.512 -5.68 9.422 1 88.5 94 GLU A CA 1
ATOM 687 C C . GLU A 1 94 ? 5.809 -6.344 10.602 1 88.5 94 GLU A C 1
ATOM 689 O O . GLU A 1 94 ? 6.457 -6.934 11.469 1 88.5 94 GLU A O 1
ATOM 694 N N . SER A 1 95 ? 4.512 -6.074 10.703 1 85.19 95 SER A N 1
ATOM 695 C CA . SER A 1 95 ? 3.662 -6.75 11.68 1 85.19 95 SER A CA 1
ATOM 696 C C . SER A 1 95 ? 2.285 -7.055 11.102 1 85.19 95 SER A C 1
ATOM 698 O O . SER A 1 95 ? 1.597 -6.156 10.617 1 85.19 95 SER A O 1
ATOM 700 N N . HIS A 1 96 ? 1.936 -8.359 11.109 1 80.5 96 HIS A N 1
ATOM 701 C CA . HIS A 1 96 ? 0.619 -8.828 10.688 1 80.5 96 HIS A CA 1
ATOM 702 C C . HIS A 1 96 ? 0.295 -8.352 9.273 1 80.5 96 HIS A C 1
ATOM 704 O O . HIS A 1 96 ? -0.816 -7.891 9.016 1 80.5 96 HIS A O 1
ATOM 710 N N . GLY A 1 97 ? 1.267 -8.266 8.43 1 79.38 97 GLY A N 1
ATOM 711 C CA . GLY A 1 97 ? 1.047 -7.996 7.02 1 79.38 97 GLY A CA 1
ATOM 712 C C . GLY A 1 97 ? 1.177 -6.527 6.664 1 79.38 97 GLY A C 1
ATOM 713 O O . GLY A 1 97 ? 1.054 -6.156 5.492 1 79.38 97 GLY A O 1
ATOM 714 N N . LEU A 1 98 ? 1.495 -5.738 7.715 1 82 98 LEU A N 1
ATOM 715 C CA . LEU A 1 98 ? 1.637 -4.305 7.496 1 82 98 LEU A CA 1
ATOM 716 C C . LEU A 1 98 ? 3.008 -3.816 7.949 1 82 98 LEU A C 1
ATOM 718 O O . LEU A 1 98 ? 3.576 -4.348 8.906 1 82 98 LEU A O 1
ATOM 722 N N . TYR A 1 99 ? 3.465 -2.834 7.203 1 87.62 99 TYR A N 1
ATOM 723 C CA . TYR A 1 99 ? 4.719 -2.219 7.629 1 87.62 99 TYR A CA 1
ATOM 724 C C . TYR A 1 99 ? 4.453 -0.952 8.438 1 87.62 99 TYR A C 1
ATOM 726 O O . TYR A 1 99 ? 3.738 -0.057 7.98 1 87.62 99 TYR A O 1
ATOM 734 N N . HIS A 1 100 ? 5.039 -0.963 9.586 1 85.62 100 HIS A N 1
ATOM 735 C CA . HIS A 1 100 ? 4.91 0.177 10.484 1 85.62 100 HIS A CA 1
ATOM 736 C C . HIS A 1 100 ? 6.188 1.014 10.5 1 85.62 100 HIS A C 1
ATOM 738 O O . HIS A 1 100 ? 7.266 0.504 10.812 1 85.62 100 HIS A O 1
ATOM 744 N N . LEU A 1 101 ? 5.969 2.178 10.047 1 84.81 101 LEU A N 1
ATOM 745 C CA . LEU A 1 101 ? 7.113 3.078 10 1 84.81 101 LEU A CA 1
ATOM 746 C C . LEU A 1 101 ? 7.289 3.814 11.32 1 84.81 101 LEU A C 1
ATOM 748 O O . LEU A 1 101 ? 6.316 4.312 11.891 1 84.81 101 LEU A O 1
ATOM 752 N N . ARG A 1 102 ? 8.461 3.646 11.797 1 76.38 102 ARG A N 1
ATOM 753 C CA . ARG A 1 102 ? 8.844 4.418 12.977 1 76.38 102 ARG A CA 1
ATOM 754 C C . ARG A 1 102 ? 9.562 5.699 12.578 1 76.38 102 ARG A C 1
ATOM 756 O O . ARG A 1 102 ? 10.555 5.66 11.844 1 76.38 102 ARG A O 1
ATOM 763 N N . THR A 1 103 ? 8.75 6.711 12.586 1 64.19 103 THR A N 1
ATOM 764 C CA . THR A 1 103 ? 9.414 7.988 12.359 1 64.19 103 THR A CA 1
ATOM 765 C C . THR A 1 103 ? 9.805 8.633 13.688 1 64.19 103 THR A C 1
ATOM 767 O O . THR A 1 103 ? 9.492 8.109 14.758 1 64.19 103 THR A O 1
ATOM 770 N N . SER A 1 104 ? 10.695 9.43 13.531 1 58.06 104 SER A N 1
ATOM 771 C CA . SER A 1 104 ? 11.086 10.133 14.75 1 58.06 104 SER A CA 1
ATOM 772 C C . SER A 1 104 ? 9.867 10.617 15.523 1 58.06 104 SER A C 1
ATOM 774 O O . SER A 1 104 ? 9.953 10.914 16.719 1 58.06 104 SER A O 1
ATOM 776 N N . VAL A 1 105 ? 8.781 10.703 14.828 1 50.12 105 VAL A N 1
ATOM 777 C CA . VAL A 1 105 ? 7.531 11.031 15.508 1 50.12 105 VAL A CA 1
ATOM 778 C C . VAL A 1 105 ? 6.641 9.789 15.57 1 50.12 105 VAL A C 1
ATOM 780 O O . VAL A 1 105 ? 6.484 9.078 14.578 1 50.12 105 VAL A O 1
ATOM 783 N N . PRO A 1 106 ? 6.371 9.344 16.734 1 46.38 106 PRO A N 1
ATOM 784 C CA . PRO A 1 106 ? 5.637 8.102 16.969 1 46.38 106 PRO A CA 1
ATOM 785 C C . PRO A 1 106 ? 4.293 8.062 16.25 1 46.38 106 PRO A C 1
ATOM 787 O O . PRO A 1 106 ? 3.285 8.539 16.781 1 46.38 106 PRO A O 1
ATOM 790 N N . VAL A 1 107 ? 4.152 8.172 15 1 47.31 107 VAL A N 1
ATOM 791 C CA . VAL A 1 107 ? 2.838 8.203 14.375 1 47.31 107 VAL A CA 1
ATOM 792 C C . VAL A 1 107 ? 2.508 6.82 13.805 1 47.31 107 VAL A C 1
ATOM 794 O O . VAL A 1 107 ? 1.335 6.48 13.633 1 47.31 107 VAL A O 1
ATOM 797 N N . GLY A 1 108 ? 3.041 5.812 14.375 1 50 108 GLY A N 1
ATOM 798 C CA . GLY A 1 108 ? 2.764 4.504 13.812 1 50 108 GLY A CA 1
ATOM 799 C C . GLY A 1 108 ? 2.188 4.562 12.414 1 50 108 GLY A C 1
ATOM 800 O O . GLY A 1 108 ? 0.967 4.523 12.234 1 50 108 GLY A O 1
ATOM 801 N N . LEU A 1 109 ? 2.949 4.855 11.438 1 53.62 109 LEU A N 1
ATOM 802 C CA . LEU A 1 109 ? 2.51 4.973 10.047 1 53.62 109 LEU A CA 1
ATOM 803 C C . LEU A 1 109 ? 2.641 3.635 9.32 1 53.62 109 LEU A C 1
ATOM 805 O O . LEU A 1 109 ? 3.57 2.869 9.586 1 53.62 109 LEU A O 1
ATOM 809 N N . VAL A 1 110 ? 1.504 3.213 8.859 1 55.88 110 VAL A N 1
ATOM 810 C CA . VAL A 1 110 ? 1.477 1.979 8.078 1 55.88 110 VAL A CA 1
ATOM 811 C C . VAL A 1 110 ? 1.674 2.297 6.602 1 55.88 110 VAL A C 1
ATOM 813 O O . VAL A 1 110 ? 1.077 3.24 6.074 1 55.88 110 VAL A O 1
ATOM 816 N N . VAL A 1 111 ? 2.877 1.879 6.148 1 46.91 111 VAL A N 1
ATOM 817 C CA . VAL A 1 111 ? 3.09 1.967 4.707 1 46.91 111 VAL A CA 1
ATOM 818 C C . VAL A 1 111 ? 2.533 0.719 4.027 1 46.91 111 VAL A C 1
ATOM 820 O O . VAL A 1 111 ? 2.895 -0.405 4.383 1 46.91 111 VAL A O 1
ATOM 823 N N . ASP A 1 112 ? 1.336 0.367 4.141 1 47.38 112 ASP A N 1
ATOM 824 C CA . ASP A 1 112 ? 0.957 -0.903 3.531 1 47.38 112 ASP A CA 1
ATOM 825 C C . ASP A 1 112 ? 0.2 -0.679 2.223 1 47.38 112 ASP A C 1
ATOM 827 O O . ASP A 1 112 ? -0.263 0.43 1.949 1 47.38 112 ASP A O 1
ATOM 831 N N . SER A 1 113 ? 0.47 -1.513 1.279 1 39.88 113 SER A N 1
ATOM 832 C CA . SER A 1 113 ? -0.513 -1.729 0.222 1 39.88 113 SER A CA 1
ATOM 833 C C . SER A 1 113 ? -1.924 -1.831 0.792 1 39.88 113 SER A C 1
ATOM 835 O O . SER A 1 113 ? -2.107 -2.223 1.945 1 39.88 113 SER A O 1
ATOM 837 N N . PRO A 1 114 ? -2.865 -1.006 0.302 1 36.09 114 PRO A N 1
ATOM 838 C CA . PRO A 1 114 ? -4.199 -1.207 0.876 1 36.09 114 PRO A CA 1
ATOM 839 C C . PRO A 1 114 ? -4.414 -2.633 1.377 1 36.09 114 PRO A C 1
ATOM 841 O O . PRO A 1 114 ? -4.539 -3.561 0.574 1 36.09 114 PRO A O 1
ATOM 844 N N . SER A 1 115 ? -3.555 -3.221 2.074 1 33.12 115 SER A N 1
ATOM 845 C CA . SER A 1 115 ? -3.818 -4.547 2.621 1 33.12 115 SER A CA 1
ATOM 846 C C . SER A 1 115 ? -5.086 -4.551 3.473 1 33.12 115 SER A C 1
ATOM 848 O O . SER A 1 115 ? -5.527 -3.502 3.943 1 33.12 115 SER A O 1
ATOM 850 N N . LEU A 1 116 ? -5.652 -5.801 3.469 1 32.12 116 LEU A N 1
ATOM 851 C CA . LEU A 1 116 ? -6.633 -6.52 4.277 1 32.12 116 LEU A CA 1
ATOM 852 C C . LEU A 1 116 ? -6.363 -6.312 5.766 1 32.12 116 LEU A C 1
ATOM 854 O O . LEU A 1 116 ? -5.352 -6.785 6.289 1 32.12 116 LEU A O 1
ATOM 858 N N . ILE A 1 117 ? -6.367 -5.211 6.301 1 28.28 117 ILE A N 1
ATOM 859 C CA . ILE A 1 117 ? -6.406 -5.215 7.758 1 28.28 117 ILE A CA 1
ATOM 860 C C . ILE A 1 117 ? -7.336 -6.324 8.25 1 28.28 117 ILE A C 1
ATOM 862 O O . ILE A 1 117 ? -8.531 -6.316 7.949 1 28.28 117 ILE A O 1
ATOM 866 N N . HIS A 1 118 ? -6.906 -7.512 8.188 1 26.78 118 HIS A N 1
ATOM 867 C CA . HIS A 1 118 ? -7.574 -8.625 8.852 1 26.78 118 HIS A CA 1
ATOM 868 C C . HIS A 1 118 ? -7.902 -8.281 10.305 1 26.78 118 HIS A C 1
ATOM 870 O O . HIS A 1 118 ? -7.008 -7.926 11.078 1 26.78 118 HIS A O 1
ATOM 876 N N . ALA A 1 119 ? -8.945 -7.562 10.594 1 24.11 119 ALA A N 1
ATOM 877 C CA . ALA A 1 119 ? -9.508 -7.668 11.938 1 24.11 119 ALA A CA 1
ATOM 878 C C . ALA A 1 119 ? -9.922 -9.102 12.25 1 24.11 119 ALA A C 1
ATOM 880 O O . ALA A 1 119 ? -10.391 -9.828 11.367 1 24.11 119 ALA A O 1
ATOM 881 N N . ILE B 1 1 ? -5.27 -8.68 -3.441 1 82.94 1 ILE B N 1
ATOM 882 C CA . ILE B 1 1 ? -6.676 -8.508 -3.785 1 82.94 1 ILE B CA 1
ATOM 883 C C . ILE B 1 1 ? -6.824 -8.352 -5.297 1 82.94 1 ILE B C 1
ATOM 885 O O . ILE B 1 1 ? -6.066 -7.609 -5.926 1 82.94 1 ILE B O 1
ATOM 889 N N . SER B 1 2 ? -7.727 -9.156 -5.855 1 86.38 2 SER B N 1
ATOM 890 C CA . SER B 1 2 ? -8.016 -9 -7.277 1 86.38 2 SER B CA 1
ATOM 891 C C . SER B 1 2 ? -9.5 -9.195 -7.562 1 86.38 2 SER B C 1
ATOM 893 O O . SER B 1 2 ? -10.148 -10.055 -6.961 1 86.38 2 SER B O 1
ATOM 895 N N . GLY B 1 3 ? -9.969 -8.359 -8.438 1 86.94 3 GLY B N 1
ATOM 896 C CA . GLY B 1 3 ? -11.32 -8.562 -8.93 1 86.94 3 GLY B CA 1
ATOM 897 C C . GLY B 1 3 ? -11.375 -9.406 -10.188 1 86.94 3 GLY B C 1
ATOM 898 O O . GLY B 1 3 ? -12.453 -9.719 -10.695 1 86.94 3 GLY B O 1
ATOM 899 N N . ASN B 1 4 ? -10.211 -9.773 -10.734 1 87.25 4 ASN B N 1
ATOM 900 C CA . ASN B 1 4 ? -10.102 -10.555 -11.961 1 87.25 4 ASN B CA 1
ATOM 901 C C . ASN B 1 4 ? -9.938 -12.039 -11.672 1 87.25 4 ASN B C 1
ATOM 903 O O . ASN B 1 4 ? -8.828 -12.508 -11.406 1 87.25 4 ASN B O 1
ATOM 907 N N . GLN B 1 5 ? -11.008 -12.773 -11.883 1 90.38 5 GLN B N 1
ATOM 908 C CA . GLN B 1 5 ? -11.016 -14.188 -11.531 1 90.38 5 GLN B CA 1
ATOM 909 C C . GLN B 1 5 ? -10.055 -14.984 -12.414 1 90.38 5 GLN B C 1
ATOM 911 O O . GLN B 1 5 ? -9.508 -16 -11.984 1 90.38 5 GLN B O 1
ATOM 916 N N . SER B 1 6 ? -9.844 -14.5 -13.602 1 88 6 SER B N 1
ATOM 917 C CA . SER B 1 6 ? -9.047 -15.25 -14.578 1 88 6 SER B CA 1
ATOM 918 C C . SER B 1 6 ? -7.582 -15.305 -14.156 1 88 6 SER B C 1
ATOM 920 O O . SER B 1 6 ? -6.816 -16.125 -14.68 1 88 6 SER B O 1
ATOM 922 N N . LEU B 1 7 ? -7.18 -14.5 -13.227 1 85.94 7 LEU B N 1
ATOM 923 C CA . LEU B 1 7 ? -5.793 -14.469 -12.773 1 85.94 7 LEU B CA 1
ATOM 924 C C . LEU B 1 7 ? -5.516 -15.609 -11.797 1 85.94 7 LEU B C 1
ATOM 926 O O . LEU B 1 7 ? -4.355 -15.93 -11.523 1 85.94 7 LEU B O 1
ATOM 930 N N . PHE B 1 8 ? -6.547 -16.219 -11.312 1 90.06 8 PHE B N 1
ATOM 931 C CA . PHE B 1 8 ? -6.387 -17.234 -10.273 1 90.06 8 PHE B CA 1
ATOM 932 C C . PHE B 1 8 ? -6.203 -18.625 -10.883 1 90.06 8 PHE B C 1
ATOM 934 O O . PHE B 1 8 ? -6.996 -19.047 -11.727 1 90.06 8 PHE B O 1
ATOM 941 N N . SER B 1 9 ? -5.152 -19.219 -10.523 1 92.38 9 SER B N 1
ATOM 942 C CA . SER B 1 9 ? -4.945 -20.609 -10.922 1 92.38 9 SER B CA 1
ATOM 943 C C . SER B 1 9 ? -5.715 -21.562 -10.008 1 92.38 9 SER B C 1
ATOM 945 O O . SER B 1 9 ? -6.016 -22.703 -10.398 1 92.38 9 SER B O 1
ATOM 947 N N . SER B 1 10 ? -5.973 -21.156 -8.812 1 93 10 SER B N 1
ATOM 948 C CA . SER B 1 10 ? -6.816 -21.844 -7.844 1 93 10 SER B CA 1
ATOM 949 C C . SER B 1 10 ? -7.605 -20.859 -6.992 1 93 10 SER B C 1
ATOM 951 O O . SER B 1 10 ? -7.109 -19.781 -6.668 1 93 10 SER B O 1
ATOM 953 N N . LEU B 1 11 ? -8.82 -21.219 -6.75 1 93.06 11 LEU B N 1
ATOM 954 C CA . LEU B 1 11 ? -9.711 -20.359 -5.977 1 93.06 11 LEU B CA 1
ATOM 955 C C . LEU B 1 11 ? -10.625 -21.188 -5.082 1 93.06 11 LEU B C 1
ATOM 957 O O . LEU B 1 11 ? -11.375 -22.031 -5.57 1 93.06 11 LEU B O 1
ATOM 961 N N . SER B 1 12 ? -10.484 -20.938 -3.828 1 91.88 12 SER B N 1
ATOM 962 C CA . SER B 1 12 ? -11.336 -21.594 -2.848 1 91.88 12 SER B CA 1
ATOM 963 C C . SER B 1 12 ? -12.398 -20.641 -2.301 1 91.88 12 SER B C 1
ATOM 965 O O . SER B 1 12 ? -12.078 -19.531 -1.879 1 91.88 12 SER B O 1
ATOM 967 N N . THR B 1 13 ? -13.672 -21 -2.35 1 87 13 THR B N 1
ATOM 968 C CA . THR B 1 13 ? -14.781 -20.156 -1.922 1 87 13 THR B CA 1
ATOM 969 C C . THR B 1 13 ? -15.359 -20.641 -0.602 1 87 13 THR B C 1
ATOM 971 O O . THR B 1 13 ? -15.867 -21.766 -0.522 1 87 13 THR B O 1
ATOM 974 N N . SER B 1 14 ? -14.578 -20.672 0.463 1 74.56 14 SER B N 1
ATOM 975 C CA . SER B 1 14 ? -15.109 -21.172 1.726 1 74.56 14 SER B CA 1
ATOM 976 C C . SER B 1 14 ? -16.031 -20.156 2.383 1 74.56 14 SER B C 1
ATOM 978 O O . SER B 1 14 ? -15.969 -18.969 2.072 1 74.56 14 SER B O 1
ATOM 980 N N . ALA B 1 15 ? -16.953 -20.734 3.297 1 67.94 15 ALA B N 1
ATOM 981 C CA . ALA B 1 15 ? -17.922 -19.953 4.059 1 67.94 15 ALA B CA 1
ATOM 982 C C . ALA B 1 15 ? -17.234 -19.016 5.039 1 67.94 15 ALA B C 1
ATOM 984 O O . ALA B 1 15 ? -17.812 -18.016 5.469 1 67.94 15 ALA B O 1
ATOM 985 N N . SER B 1 16 ? -16.031 -19.234 5.336 1 77.25 16 SER B N 1
ATOM 986 C CA . SER B 1 16 ? -15.391 -18.453 6.383 1 77.25 16 SER B CA 1
ATOM 987 C C . SER B 1 16 ? -14.266 -17.609 5.816 1 77.25 16 SER B C 1
ATOM 989 O O . SER B 1 16 ? -13.117 -17.703 6.25 1 77.25 16 SER B O 1
ATOM 991 N N . LEU B 1 17 ? -14.695 -16.859 4.852 1 74.75 17 LEU B N 1
ATOM 992 C CA . LEU B 1 17 ? -13.648 -16.031 4.262 1 74.75 17 LEU B CA 1
ATOM 993 C C . LEU B 1 17 ? -13.398 -14.789 5.102 1 74.75 17 LEU B C 1
ATOM 995 O O . LEU B 1 17 ? -14.32 -14.266 5.734 1 74.75 17 LEU B O 1
ATOM 999 N N . PRO B 1 18 ? -12.109 -14.43 5.219 1 72.38 18 PRO B N 1
ATOM 1000 C CA . PRO B 1 18 ? -11.797 -13.242 6.008 1 72.38 18 PRO B CA 1
ATOM 1001 C C . PRO B 1 18 ? -12.422 -11.969 5.434 1 72.38 18 PRO B C 1
ATOM 1003 O O . PRO B 1 18 ? -12.633 -11.875 4.223 1 72.38 18 PRO B O 1
ATOM 1006 N N . SER B 1 19 ? -12.906 -11.141 6.41 1 77.25 19 SER B N 1
ATOM 1007 C CA . SER B 1 19 ? -13.312 -9.797 6.004 1 77.25 19 SER B CA 1
ATOM 1008 C C . SER B 1 19 ? -12.109 -8.875 5.852 1 77.25 19 SER B C 1
ATOM 1010 O O . SER B 1 19 ? -11.094 -9.062 6.52 1 77.25 19 SER B O 1
ATOM 1012 N N . ILE B 1 20 ? -12.258 -8.023 4.852 1 76.94 20 ILE B N 1
ATOM 1013 C CA . ILE B 1 20 ? -11.203 -7.039 4.609 1 76.94 20 ILE B CA 1
ATOM 1014 C C . ILE B 1 20 ? -11.641 -5.672 5.125 1 76.94 20 ILE B C 1
ATOM 1016 O O . ILE B 1 20 ? -12.766 -5.23 4.855 1 76.94 20 ILE B O 1
ATOM 1020 N N . THR B 1 21 ? -10.742 -5.098 6.008 1 78.5 21 THR B N 1
ATOM 1021 C CA . THR B 1 21 ? -11.008 -3.729 6.434 1 78.5 21 THR B CA 1
ATOM 1022 C C . THR B 1 21 ? -10.422 -2.729 5.441 1 78.5 21 THR B C 1
ATOM 1024 O O . THR B 1 21 ? -9.227 -2.793 5.125 1 78.5 21 THR B O 1
ATOM 1027 N N . MET B 1 22 ? -11.273 -1.863 5 1 77.88 22 MET B N 1
ATOM 1028 C CA . MET B 1 22 ? -10.844 -0.842 4.051 1 77.88 22 MET B CA 1
ATOM 1029 C C . MET B 1 22 ? -10.258 0.362 4.777 1 77.88 22 MET B C 1
AT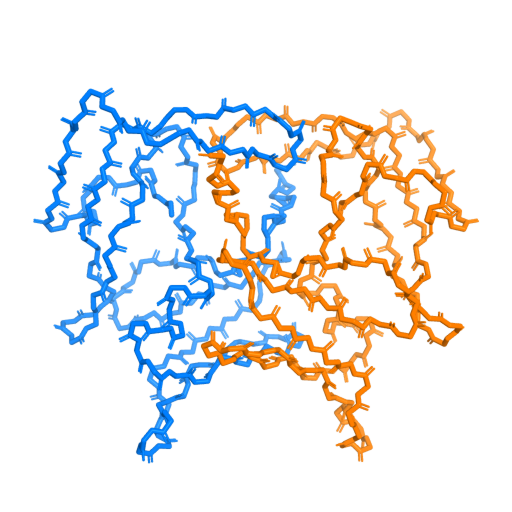OM 1031 O O . MET B 1 22 ? -10.391 0.485 5.996 1 77.88 22 MET B O 1
ATOM 1035 N N . ALA B 1 23 ? -9.633 1.197 4.004 1 73.5 23 ALA B N 1
ATOM 1036 C CA . ALA B 1 23 ? -8.977 2.383 4.547 1 73.5 23 ALA B CA 1
ATOM 1037 C C . ALA B 1 23 ? -9.969 3.256 5.316 1 73.5 23 ALA B C 1
ATOM 1039 O O . ALA B 1 23 ? -9.586 3.957 6.254 1 73.5 23 ALA B O 1
ATOM 1040 N N . ASN B 1 24 ? -11.203 3.188 4.914 1 75.25 24 ASN B N 1
ATOM 1041 C CA . ASN B 1 24 ? -12.211 4.016 5.574 1 75.25 24 ASN B CA 1
ATOM 1042 C C . ASN B 1 24 ? -12.906 3.26 6.703 1 75.25 24 ASN B C 1
ATOM 1044 O O . ASN B 1 24 ? -13.945 3.699 7.203 1 75.25 24 ASN B O 1
ATOM 1048 N N . GLY B 1 25 ? -12.398 2.096 6.977 1 77.88 25 GLY B N 1
ATOM 1049 C CA . GLY B 1 25 ? -12.961 1.34 8.078 1 77.88 25 GLY B CA 1
ATOM 1050 C C . GLY B 1 25 ? -14.078 0.4 7.656 1 77.88 25 GLY B C 1
ATOM 1051 O O . GLY B 1 25 ? -14.492 -0.468 8.422 1 77.88 25 GLY B O 1
ATOM 1052 N N . SER B 1 26 ? -14.547 0.581 6.453 1 78.75 26 SER B N 1
ATOM 1053 C CA . SER B 1 26 ? -15.578 -0.331 5.98 1 78.75 26 SER B CA 1
ATOM 1054 C C . SER B 1 26 ? -15.023 -1.733 5.758 1 78.75 26 SER B C 1
ATOM 1056 O O . SER B 1 26 ? -13.805 -1.916 5.664 1 78.75 26 SER B O 1
ATOM 1058 N N . ARG B 1 27 ? -15.977 -2.629 5.82 1 80.5 27 ARG B N 1
ATOM 1059 C CA . ARG B 1 27 ? -15.578 -4.02 5.637 1 80.5 27 ARG B CA 1
ATOM 1060 C C . ARG B 1 27 ? -16.062 -4.562 4.301 1 80.5 27 ARG B C 1
ATOM 1062 O O . ARG B 1 27 ? -17.172 -4.223 3.854 1 80.5 27 ARG B O 1
ATOM 1069 N N . ALA B 1 28 ? -15.172 -5.227 3.635 1 80.44 28 ALA B N 1
ATOM 1070 C CA . ALA B 1 28 ? -15.547 -5.918 2.404 1 80.44 28 ALA B CA 1
ATOM 1071 C C . ALA B 1 28 ? -15.422 -7.43 2.562 1 80.44 28 ALA B C 1
ATOM 1073 O O . ALA B 1 28 ? -14.586 -7.914 3.33 1 80.44 28 ALA B O 1
ATOM 1074 N N . THR B 1 29 ? -16.359 -8.047 1.875 1 82 29 THR B N 1
ATOM 1075 C CA . THR B 1 29 ? -16.344 -9.5 1.916 1 82 29 THR B CA 1
ATOM 1076 C C . THR B 1 29 ? -15.602 -10.07 0.709 1 82 29 THR B C 1
ATOM 1078 O O . THR B 1 29 ? -15.789 -9.609 -0.417 1 82 29 THR B O 1
ATOM 1081 N N . SER B 1 30 ? -14.719 -10.93 0.997 1 87.5 30 SER B N 1
ATOM 1082 C CA . SER B 1 30 ? -14.086 -11.672 -0.087 1 87.5 30 SER B CA 1
ATOM 1083 C C . SER B 1 30 ? -14.953 -12.844 -0.535 1 87.5 30 SER B C 1
ATOM 1085 O O . SER B 1 30 ? -15.734 -13.383 0.252 1 87.5 30 SER B O 1
ATOM 1087 N N . HIS B 1 31 ? -14.836 -13.133 -1.793 1 90.81 31 HIS B N 1
ATOM 1088 C CA . HIS B 1 31 ? -15.609 -14.234 -2.354 1 90.81 31 HIS B CA 1
ATOM 1089 C C . HIS B 1 31 ? -14.742 -15.477 -2.533 1 90.81 31 HIS B C 1
ATOM 1091 O O . HIS B 1 31 ? -15.227 -16.516 -2.988 1 90.81 31 HIS B O 1
ATOM 1097 N N . GLY B 1 32 ? -13.539 -15.344 -2.191 1 92.25 32 GLY B N 1
ATOM 1098 C CA . GLY B 1 32 ? -12.617 -16.469 -2.291 1 92.25 32 GLY B CA 1
ATOM 1099 C C . GLY B 1 32 ? -11.18 -16.094 -1.982 1 92.25 32 GLY B C 1
ATOM 1100 O O . GLY B 1 32 ? -10.859 -14.914 -1.809 1 92.25 32 GLY B O 1
ATOM 1101 N N . VAL B 1 33 ? -10.469 -17.172 -1.749 1 91.06 33 VAL B N 1
ATOM 1102 C CA . VAL B 1 33 ? -9.023 -17.062 -1.564 1 91.06 33 VAL B CA 1
ATOM 1103 C C . VAL B 1 33 ? -8.305 -18.047 -2.484 1 91.06 33 VAL B C 1
ATOM 1105 O O . VAL B 1 33 ? -8.734 -19.203 -2.625 1 91.06 33 VAL B O 1
ATOM 1108 N N . GLY B 1 34 ? -7.25 -17.469 -3.191 1 91.88 34 GLY B N 1
ATOM 1109 C CA . GLY B 1 34 ? -6.613 -18.359 -4.152 1 91.88 34 GLY B CA 1
ATOM 1110 C C . GLY B 1 34 ? -5.188 -17.953 -4.484 1 91.88 34 GLY B C 1
ATOM 1111 O O . GLY B 1 34 ? -4.566 -17.188 -3.746 1 91.88 34 GLY B O 1
ATOM 1112 N N . THR B 1 35 ? -4.676 -18.734 -5.551 1 91.19 35 THR B N 1
ATOM 1113 C CA . THR B 1 35 ? -3.309 -18.531 -6.012 1 91.19 35 THR B CA 1
ATOM 1114 C C . THR B 1 35 ? -3.295 -17.797 -7.355 1 91.19 35 THR B C 1
ATOM 1116 O O . THR B 1 35 ? -4.066 -18.141 -8.258 1 91.19 35 THR B O 1
ATOM 1119 N N . VAL B 1 36 ? -2.488 -16.703 -7.398 1 86.06 36 VAL B N 1
ATOM 1120 C CA . VAL B 1 36 ? -2.311 -15.961 -8.641 1 86.06 36 VAL B CA 1
ATOM 1121 C C . VAL B 1 36 ? -0.871 -16.109 -9.133 1 86.06 36 VAL B C 1
ATOM 1123 O O . VAL B 1 36 ? 0.071 -16.031 -8.344 1 86.06 36 VAL B O 1
ATOM 1126 N N . HIS B 1 37 ? -0.705 -16.359 -10.406 1 81.44 37 HIS B N 1
ATOM 1127 C CA . HIS B 1 37 ? 0.615 -16.453 -11.016 1 81.44 37 HIS B CA 1
ATOM 1128 C C . HIS B 1 37 ? 1.021 -15.125 -11.656 1 81.44 37 HIS B C 1
ATOM 1130 O O . HIS B 1 37 ? 0.32 -14.617 -12.539 1 81.44 37 HIS B O 1
ATOM 1136 N N . LEU B 1 38 ? 2.035 -14.594 -11.117 1 75.88 38 LEU B N 1
ATOM 1137 C CA . LEU B 1 38 ? 2.564 -13.367 -11.711 1 75.88 38 LEU B CA 1
ATOM 1138 C C . LEU B 1 38 ? 3.48 -13.68 -12.883 1 75.88 38 LEU B C 1
ATOM 1140 O O . LEU B 1 38 ? 3.604 -12.883 -13.812 1 75.88 38 LEU B O 1
ATOM 1144 N N . SER B 1 39 ? 4.145 -14.727 -12.828 1 73.75 39 SER B N 1
ATOM 1145 C CA . SER B 1 39 ? 4.984 -15.312 -13.867 1 73.75 39 SER B CA 1
ATOM 1146 C C . SER B 1 39 ? 5.027 -16.828 -13.75 1 73.75 39 SER B C 1
ATOM 1148 O O . SER B 1 39 ? 4.496 -17.406 -12.789 1 73.75 39 SER B O 1
ATOM 1150 N N . PRO B 1 40 ? 5.559 -17.422 -14.797 1 73.44 40 PRO B N 1
ATOM 1151 C CA . PRO B 1 40 ? 5.645 -18.875 -14.688 1 73.44 40 PRO B CA 1
ATOM 1152 C C . PRO B 1 40 ? 6.383 -19.328 -13.43 1 73.44 40 PRO B C 1
ATOM 1154 O O . PRO B 1 40 ? 6.105 -20.406 -12.906 1 73.44 40 PRO B O 1
ATOM 1157 N N . SER B 1 41 ? 7.309 -18.5 -12.961 1 72.56 41 SER B N 1
ATOM 1158 C CA . SER B 1 41 ? 8.117 -18.922 -11.82 1 72.56 41 SER B CA 1
ATOM 1159 C C . SER B 1 41 ? 7.695 -18.188 -10.547 1 72.56 41 SER B C 1
ATOM 1161 O O . SER B 1 41 ? 8.281 -18.406 -9.484 1 72.56 41 SER B O 1
ATOM 1163 N N . LEU B 1 42 ? 6.68 -17.391 -10.688 1 76.38 42 LEU B N 1
ATOM 1164 C CA . LEU B 1 42 ? 6.316 -16.578 -9.547 1 76.38 42 LEU B CA 1
ATOM 1165 C C . LEU B 1 42 ? 4.816 -16.641 -9.273 1 76.38 42 LEU B C 1
ATOM 1167 O O . LEU B 1 42 ? 4.008 -16.297 -10.141 1 76.38 42 LEU B O 1
ATOM 1171 N N . SER B 1 43 ? 4.5 -17.25 -8.117 1 82.19 43 SER B N 1
ATOM 1172 C CA . SER B 1 43 ? 3.102 -17.312 -7.699 1 82.19 43 SER B CA 1
ATOM 1173 C C . SER B 1 43 ? 2.914 -16.719 -6.309 1 82.19 43 SER B C 1
ATOM 1175 O O . SER B 1 43 ? 3.809 -16.812 -5.465 1 82.19 43 SER B O 1
ATOM 1177 N N . ILE B 1 44 ? 1.754 -16.125 -6.152 1 82.25 44 ILE B N 1
ATOM 1178 C CA . ILE B 1 44 ? 1.382 -15.586 -4.848 1 82.25 44 ILE B CA 1
ATOM 1179 C C . ILE B 1 44 ? 0.145 -16.312 -4.324 1 82.25 44 ILE B C 1
ATOM 1181 O O . ILE B 1 44 ? -0.854 -16.438 -5.035 1 82.25 44 ILE B O 1
ATOM 1185 N N . ASP B 1 45 ? 0.247 -16.703 -3.088 1 85.38 45 ASP B N 1
ATOM 1186 C CA . ASP B 1 45 ? -0.869 -17.422 -2.477 1 85.38 45 ASP B CA 1
ATOM 1187 C C . ASP B 1 45 ? -1.713 -16.484 -1.612 1 85.38 45 ASP B C 1
ATOM 1189 O O . ASP B 1 45 ? -1.293 -15.375 -1.302 1 85.38 45 ASP B O 1
ATOM 1193 N N . ASN B 1 46 ? -2.902 -16.969 -1.302 1 84.94 46 ASN B N 1
ATOM 1194 C CA . ASN B 1 46 ? -3.809 -16.312 -0.362 1 84.94 46 ASN B CA 1
ATOM 1195 C C . ASN B 1 46 ? -4.219 -14.93 -0.85 1 84.94 46 ASN B C 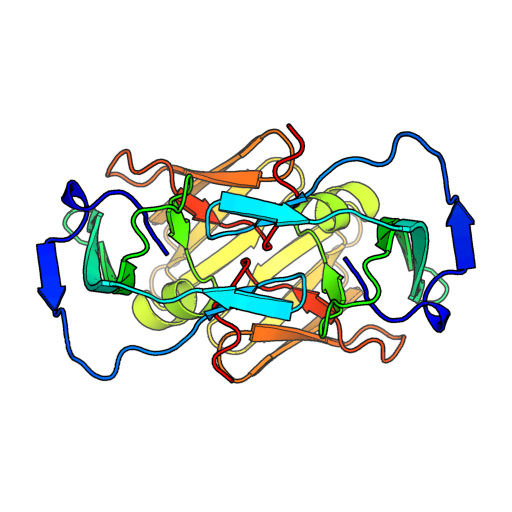1
ATOM 1197 O O . ASN B 1 46 ? -4.281 -13.984 -0.063 1 84.94 46 ASN B O 1
ATOM 1201 N N . VAL B 1 47 ? -4.332 -14.93 -2.148 1 86.25 47 VAL B N 1
ATOM 1202 C CA . VAL B 1 47 ? -4.898 -13.719 -2.734 1 86.25 47 VAL B CA 1
ATOM 1203 C C . VAL B 1 47 ? -6.418 -13.734 -2.59 1 86.25 47 VAL B C 1
ATOM 1205 O O . VAL B 1 47 ? -7.059 -14.766 -2.832 1 86.25 47 VAL B O 1
ATOM 1208 N N . LEU B 1 48 ? -6.918 -12.578 -2.152 1 87.44 48 LEU B N 1
ATOM 1209 C CA . LEU B 1 48 ? -8.359 -12.5 -1.963 1 87.44 48 LEU B CA 1
ATOM 1210 C C . LEU B 1 48 ? -9.055 -12.102 -3.26 1 87.44 48 LEU B C 1
ATOM 1212 O O . LEU B 1 48 ? -8.609 -11.18 -3.953 1 87.44 48 LEU B O 1
ATOM 1216 N N . TYR B 1 49 ? -10.102 -12.883 -3.521 1 90.5 49 TYR B N 1
ATOM 1217 C CA . TYR B 1 49 ? -10.938 -12.547 -4.672 1 90.5 49 TYR B CA 1
ATOM 1218 C C . TYR B 1 49 ? -12.117 -11.68 -4.254 1 90.5 49 TYR B C 1
ATOM 1220 O O . TYR B 1 49 ? -12.992 -12.125 -3.514 1 90.5 49 TYR B O 1
ATOM 1228 N N . VAL B 1 50 ? -12.07 -10.477 -4.691 1 88 50 VAL B N 1
ATOM 1229 C CA . VAL B 1 50 ? -13.125 -9.492 -4.465 1 88 50 VAL B CA 1
ATOM 1230 C C . VAL B 1 50 ? -13.641 -8.977 -5.805 1 88 50 VAL B C 1
ATOM 1232 O O . VAL B 1 50 ? -13.094 -8.023 -6.367 1 88 50 VAL B O 1
ATOM 1235 N N . PRO B 1 51 ? -14.766 -9.508 -6.262 1 89 51 PRO B N 1
ATOM 1236 C CA . PRO B 1 51 ? -15.242 -9.227 -7.617 1 89 51 PRO B CA 1
ATOM 1237 C 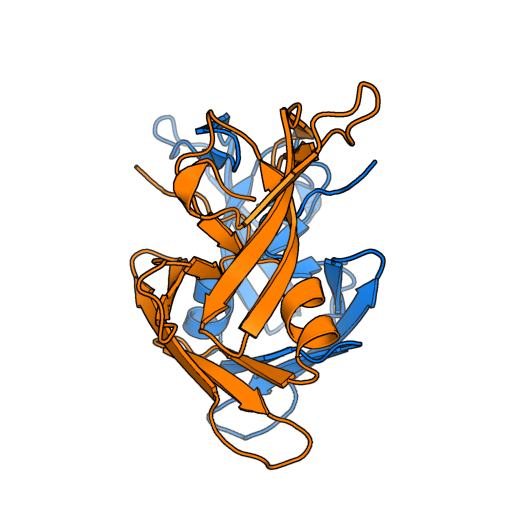C . PRO B 1 51 ? -15.461 -7.734 -7.871 1 89 51 PRO B C 1
ATOM 1239 O O . PRO B 1 51 ? -15.289 -7.266 -9 1 89 51 PRO B O 1
ATOM 1242 N N . GLU B 1 52 ? -15.828 -6.996 -6.891 1 85.94 52 GLU B N 1
ATOM 1243 C CA . GLU B 1 52 ? -16.141 -5.578 -7.07 1 85.94 52 GLU B CA 1
ATOM 1244 C C . GLU B 1 52 ? -14.867 -4.734 -7.082 1 85.94 52 GLU B C 1
ATOM 1246 O O . GLU B 1 52 ? -14.922 -3.525 -7.328 1 85.94 52 GLU B O 1
ATOM 1251 N N . SER B 1 53 ? -13.703 -5.383 -6.836 1 84.06 53 SER B N 1
ATOM 1252 C CA . SER B 1 53 ? -12.461 -4.609 -6.82 1 84.06 53 SER B CA 1
ATOM 1253 C C . SER B 1 53 ? -12.016 -4.254 -8.234 1 84.06 53 SER B C 1
ATOM 1255 O O . SER B 1 53 ? -11.906 -5.133 -9.094 1 84.06 53 SER B O 1
ATOM 1257 N N . PRO B 1 54 ? -11.75 -2.926 -8.43 1 80.12 54 PRO B N 1
ATOM 1258 C CA . PRO B 1 54 ? -11.234 -2.523 -9.742 1 80.12 54 PRO B CA 1
ATOM 1259 C C . PRO B 1 54 ? -9.727 -2.678 -9.859 1 80.12 54 PRO B C 1
ATOM 1261 O O . PRO B 1 54 ? -9.141 -2.348 -10.891 1 80.12 54 PRO B O 1
ATOM 1264 N N . PHE B 1 55 ? -9.094 -3.314 -8.922 1 78.12 55 PHE B N 1
ATOM 1265 C CA . PHE B 1 55 ? -7.637 -3.33 -8.867 1 78.12 55 PHE B CA 1
ATOM 1266 C C . PHE B 1 55 ? -7.113 -4.754 -8.719 1 78.12 55 PHE B C 1
ATOM 1268 O O . PHE B 1 55 ? -7.883 -5.676 -8.445 1 78.12 55 PHE B O 1
ATOM 1275 N N . ASN B 1 56 ? -5.898 -4.895 -9.148 1 82.94 56 ASN B N 1
ATOM 1276 C CA . ASN B 1 56 ? -5.066 -6.027 -8.758 1 82.94 56 ASN B CA 1
ATOM 1277 C C . ASN B 1 56 ? -3.934 -5.605 -7.832 1 82.94 56 ASN B C 1
ATOM 1279 O O . ASN B 1 56 ? -2.875 -5.176 -8.297 1 82.94 56 ASN B O 1
ATOM 1283 N N . LEU B 1 57 ? -4.188 -5.805 -6.562 1 82.19 57 LEU B N 1
ATOM 1284 C CA . LEU B 1 57 ? -3.271 -5.289 -5.551 1 82.19 57 LEU B CA 1
ATOM 1285 C C . LEU B 1 57 ? -2.391 -6.402 -4.992 1 82.19 57 LEU B C 1
ATOM 1287 O O . LEU B 1 57 ? -2.865 -7.516 -4.758 1 82.19 57 LEU B O 1
ATOM 1291 N N . LEU B 1 58 ? -1.209 -5.984 -4.883 1 82.31 58 LEU B N 1
ATOM 1292 C CA . LEU B 1 58 ? -0.262 -6.934 -4.305 1 82.31 58 LEU B CA 1
ATOM 1293 C C . LEU B 1 58 ? 0.191 -6.473 -2.922 1 82.31 58 LEU B C 1
ATOM 1295 O O . LEU B 1 58 ? 0.495 -5.293 -2.725 1 82.31 58 LEU B O 1
ATOM 1299 N N . SER B 1 59 ? 0.126 -7.41 -2 1 81 59 SER B N 1
ATOM 1300 C CA . SER B 1 59 ? 0.647 -7.145 -0.663 1 81 59 SER B CA 1
ATOM 1301 C C . SER B 1 59 ? 2.172 -7.168 -0.65 1 81 59 SER B C 1
ATOM 1303 O O . SER B 1 59 ? 2.787 -8.164 -1.028 1 81 59 SER B O 1
ATOM 1305 N N . LEU B 1 60 ? 2.768 -6.059 -0.203 1 86.06 60 LEU B N 1
ATOM 1306 C CA . LEU B 1 60 ? 4.223 -5.984 -0.121 1 86.06 60 LEU B CA 1
ATOM 1307 C C . LEU B 1 60 ? 4.77 -7.078 0.791 1 86.06 60 LEU B C 1
ATOM 1309 O O . LEU B 1 60 ? 5.777 -7.715 0.468 1 86.06 60 LEU B O 1
ATOM 1313 N N . SER B 1 61 ? 4.09 -7.254 1.881 1 85.94 61 SER B N 1
ATOM 1314 C CA . SER B 1 61 ? 4.559 -8.242 2.846 1 85.94 61 SER B CA 1
ATOM 1315 C C . SER B 1 61 ? 4.492 -9.656 2.268 1 85.94 61 SER B C 1
ATOM 1317 O O . SER B 1 61 ? 5.395 -10.461 2.49 1 85.94 61 SER B O 1
ATOM 1319 N N . ARG B 1 62 ? 3.482 -9.93 1.528 1 82.88 62 ARG B N 1
ATOM 1320 C CA . ARG B 1 62 ? 3.361 -11.25 0.921 1 82.88 62 ARG B CA 1
ATOM 1321 C C . ARG B 1 62 ? 4.41 -11.453 -0.169 1 82.88 62 ARG B C 1
ATOM 1323 O O . ARG B 1 62 ? 5.012 -12.523 -0.27 1 82.88 62 ARG B O 1
ATOM 1330 N N . LEU B 1 63 ? 4.613 -10.453 -0.93 1 84.25 63 LEU B N 1
ATOM 1331 C CA . LEU B 1 63 ? 5.602 -10.531 -2 1 84.25 63 LEU B CA 1
ATOM 1332 C C . LEU B 1 63 ? 7 -10.75 -1.433 1 84.25 63 LEU B C 1
ATOM 1334 O O . LEU B 1 63 ? 7.73 -11.633 -1.893 1 84.25 63 LEU B O 1
ATOM 1338 N N . THR B 1 64 ? 7.316 -9.938 -0.474 1 89.88 64 THR B N 1
ATOM 1339 C CA . THR B 1 64 ? 8.656 -10.016 0.095 1 89.88 64 THR B CA 1
ATOM 1340 C C . THR B 1 64 ? 8.875 -11.359 0.783 1 89.88 64 THR B C 1
ATOM 1342 O O . THR B 1 64 ? 9.977 -11.914 0.75 1 89.88 64 THR B O 1
ATOM 1345 N N . ARG B 1 65 ? 7.832 -11.898 1.378 1 87 65 ARG B N 1
ATOM 1346 C CA . ARG B 1 65 ? 7.949 -13.172 2.08 1 87 65 ARG B CA 1
ATOM 1347 C C . ARG B 1 65 ? 8 -14.344 1.099 1 87 65 ARG B C 1
ATOM 1349 O O . ARG B 1 65 ? 8.852 -15.227 1.223 1 87 65 ARG B O 1
ATOM 1356 N N . SER B 1 66 ? 7.086 -14.305 0.167 1 81.56 66 SER B N 1
ATOM 1357 C CA . SER B 1 66 ? 6.969 -15.422 -0.764 1 81.56 66 SER B CA 1
ATOM 1358 C C . SER B 1 66 ? 8.188 -15.516 -1.67 1 81.56 66 SER B C 1
ATOM 1360 O O . SER B 1 66 ? 8.633 -16.625 -2.004 1 81.56 66 SER B O 1
ATOM 1362 N N . LEU B 1 67 ? 8.781 -14.391 -2.025 1 83.56 67 LEU B N 1
ATOM 1363 C CA . LEU B 1 67 ? 9.852 -14.391 -3.01 1 83.56 67 LEU B CA 1
ATOM 1364 C C . LEU B 1 67 ? 11.203 -14.141 -2.344 1 83.56 67 LEU B C 1
ATOM 1366 O O . LEU B 1 67 ? 12.242 -14.211 -2.996 1 83.56 67 LEU B O 1
ATOM 1370 N N . ASP B 1 68 ? 11.203 -13.883 -1.087 1 90.88 68 ASP B N 1
ATOM 1371 C CA . ASP B 1 68 ? 12.422 -13.477 -0.394 1 90.88 68 ASP B CA 1
ATOM 1372 C C . ASP B 1 68 ? 13.18 -12.422 -1.197 1 90.88 68 ASP B C 1
ATOM 1374 O O . ASP B 1 68 ? 14.352 -12.617 -1.535 1 90.88 68 ASP B O 1
ATOM 1378 N N . CYS B 1 69 ? 12.508 -11.312 -1.398 1 91.38 69 CYS B N 1
ATOM 1379 C CA . CYS B 1 69 ? 13.055 -10.258 -2.246 1 91.38 69 CYS B CA 1
ATOM 1380 C C . CYS B 1 69 ? 13.047 -8.914 -1.526 1 91.38 69 CYS B C 1
ATOM 1382 O O . CYS B 1 69 ? 12.422 -8.781 -0.471 1 91.38 69 CYS B O 1
ATOM 1384 N N . LEU B 1 70 ? 13.898 -8.102 -2.09 1 95.19 70 LEU B N 1
ATOM 1385 C CA . LEU B 1 70 ? 13.914 -6.691 -1.715 1 95.19 70 LEU B CA 1
ATOM 1386 C C . LEU B 1 70 ? 13.102 -5.855 -2.697 1 95.19 70 LEU B C 1
ATOM 1388 O O . LEU B 1 70 ? 13.305 -5.938 -3.91 1 95.19 70 LEU B O 1
ATOM 1392 N N . ILE B 1 71 ? 12.086 -5.148 -2.164 1 93.19 71 ILE B N 1
ATOM 1393 C CA . ILE B 1 71 ? 11.297 -4.254 -3.008 1 93.19 71 ILE B CA 1
ATOM 1394 C C . ILE B 1 71 ? 11.672 -2.803 -2.707 1 93.19 71 ILE B C 1
ATOM 1396 O O . ILE B 1 71 ? 11.617 -2.367 -1.555 1 93.19 71 ILE B O 1
ATOM 1400 N N . SER B 1 72 ? 12.031 -2.092 -3.736 1 95.62 72 SER B N 1
ATOM 1401 C CA . SER B 1 72 ? 12.445 -0.705 -3.562 1 95.62 72 SER B CA 1
ATOM 1402 C C . SER B 1 72 ? 11.609 0.238 -4.418 1 95.62 72 SER B C 1
ATOM 1404 O O . SER B 1 72 ? 11.305 -0.064 -5.574 1 95.62 72 SER B O 1
ATOM 1406 N N . PHE B 1 73 ? 11.25 1.324 -3.803 1 93.5 73 PHE B N 1
ATOM 1407 C CA . PHE B 1 73 ? 10.438 2.338 -4.473 1 93.5 73 PHE B CA 1
ATOM 1408 C C . PHE B 1 73 ? 11.203 3.654 -4.574 1 93.5 73 PHE B C 1
ATOM 1410 O O . PHE B 1 73 ? 11.797 4.113 -3.596 1 93.5 73 PHE B O 1
ATOM 1417 N N . THR B 1 74 ? 11.242 4.227 -5.758 1 94.69 74 THR B N 1
ATOM 1418 C CA . THR B 1 74 ? 11.641 5.609 -5.992 1 94.69 74 THR B CA 1
ATOM 1419 C C . THR B 1 74 ? 10.445 6.449 -6.445 1 94.69 74 THR B C 1
ATOM 1421 O O . THR B 1 74 ? 9.32 5.945 -6.52 1 94.69 74 THR B O 1
ATOM 1424 N N . LYS B 1 75 ? 10.719 7.688 -6.68 1 93.19 75 LYS B N 1
ATOM 1425 C CA . LYS B 1 75 ? 9.617 8.562 -7.074 1 93.19 75 LYS B CA 1
ATOM 1426 C C . LYS B 1 75 ? 9.008 8.109 -8.406 1 93.19 75 LYS B C 1
ATOM 1428 O O . LYS B 1 75 ? 7.824 8.328 -8.656 1 93.19 75 LYS B O 1
ATOM 1433 N N . ASP B 1 76 ? 9.797 7.312 -9.172 1 94.38 76 ASP B N 1
ATOM 1434 C CA . ASP B 1 76 ? 9.328 7.023 -10.523 1 94.38 76 ASP B CA 1
ATOM 1435 C C . ASP B 1 76 ? 9.164 5.52 -10.742 1 94.38 76 ASP B C 1
ATOM 1437 O O . ASP B 1 76 ? 8.492 5.09 -11.68 1 94.38 76 ASP B O 1
ATOM 1441 N N . SER B 1 77 ? 9.883 4.77 -9.836 1 94.06 77 SER B N 1
ATOM 1442 C CA . SER B 1 77 ? 9.992 3.363 -10.211 1 94.06 77 SER B CA 1
ATOM 1443 C C . SER B 1 77 ? 9.922 2.461 -8.984 1 94.06 77 SER B C 1
ATOM 1445 O O . SER B 1 77 ? 10.094 2.926 -7.852 1 94.06 77 SER B O 1
ATOM 1447 N N . VAL B 1 78 ? 9.594 1.201 -9.25 1 92 78 VAL B N 1
ATOM 1448 C CA . VAL B 1 78 ? 9.68 0.13 -8.266 1 92 78 VAL B CA 1
ATOM 1449 C C . VAL B 1 78 ? 10.562 -0.998 -8.797 1 92 78 VAL B C 1
ATOM 1451 O O . VAL B 1 78 ? 10.539 -1.297 -9.992 1 92 78 VAL B O 1
ATOM 1454 N N . PHE B 1 79 ? 11.32 -1.635 -7.879 1 92.12 79 PHE B N 1
ATOM 1455 C CA . PHE B 1 79 ? 12.234 -2.711 -8.227 1 92.12 79 PHE B CA 1
ATOM 1456 C C . PHE B 1 79 ? 12.086 -3.885 -7.266 1 92.12 79 PHE B C 1
ATOM 1458 O O . PHE B 1 79 ? 11.977 -3.689 -6.055 1 92.12 79 PHE B O 1
ATOM 1465 N N . LEU B 1 80 ? 11.984 -4.996 -7.863 1 89.94 80 LEU B N 1
ATOM 1466 C CA . LEU B 1 80 ? 12.055 -6.234 -7.094 1 89.94 80 LEU B CA 1
ATOM 1467 C C . LEU B 1 80 ? 13.383 -6.938 -7.324 1 89.94 80 LEU B C 1
ATOM 1469 O O . LEU B 1 80 ? 13.727 -7.273 -8.461 1 89.94 80 LEU B O 1
ATOM 1473 N N . GLN B 1 81 ? 14.125 -7.152 -6.273 1 92.31 81 GLN B N 1
ATOM 1474 C CA . GLN B 1 81 ? 15.438 -7.793 -6.359 1 92.31 81 GLN B CA 1
ATOM 1475 C C . GLN B 1 81 ? 15.492 -9.047 -5.496 1 92.31 81 GLN B C 1
ATOM 1477 O O . GLN B 1 81 ? 15.188 -9 -4.301 1 92.31 81 GLN B O 1
ATOM 1482 N N . ASP B 1 82 ? 15.906 -10.125 -6.156 1 90.94 82 ASP B N 1
ATOM 1483 C CA . ASP B 1 82 ? 16.125 -11.352 -5.402 1 90.94 82 ASP B CA 1
ATOM 1484 C C . ASP B 1 82 ? 17.25 -11.18 -4.391 1 90.94 82 ASP B C 1
ATOM 1486 O O . ASP B 1 82 ? 18.344 -10.719 -4.738 1 90.94 82 ASP B O 1
ATOM 1490 N N . ARG B 1 83 ? 16.984 -11.562 -3.219 1 93.56 83 ARG B N 1
ATOM 1491 C CA . ARG B 1 83 ? 17.969 -11.289 -2.18 1 93.56 83 ARG B CA 1
ATOM 1492 C C . ARG B 1 83 ? 19.109 -12.297 -2.238 1 93.56 83 ARG B C 1
ATOM 1494 O O . ARG B 1 83 ? 20.25 -11.984 -1.859 1 93.56 83 ARG B O 1
ATOM 1501 N N . SER B 1 84 ? 18.812 -13.477 -2.59 1 91.38 84 SER B N 1
ATOM 1502 C CA . SER B 1 84 ? 19.828 -14.523 -2.633 1 91.38 84 SER B CA 1
ATOM 1503 C C . SER B 1 84 ? 20.797 -14.312 -3.793 1 91.38 84 SER B C 1
ATOM 1505 O O . SER B 1 84 ? 22.016 -14.367 -3.611 1 91.38 84 SER B O 1
ATOM 1507 N N . SER B 1 85 ? 20.359 -13.977 -4.98 1 91.25 85 SER B N 1
ATOM 1508 C CA . SER B 1 85 ? 21.188 -13.883 -6.18 1 91.25 85 SER B CA 1
ATOM 1509 C C . SER B 1 85 ? 21.562 -12.43 -6.48 1 91.25 85 SER B C 1
ATOM 1511 O O . SER B 1 85 ? 22.5 -12.172 -7.23 1 91.25 85 SER B O 1
ATOM 1513 N N . GLY B 1 86 ? 20.734 -11.516 -5.957 1 91.31 86 GLY B N 1
ATOM 1514 C CA . GLY B 1 86 ? 20.938 -10.109 -6.273 1 91.31 86 GLY B CA 1
ATOM 1515 C C . GLY B 1 86 ? 20.359 -9.711 -7.617 1 91.31 86 GLY B C 1
ATOM 1516 O O . GLY B 1 86 ? 20.422 -8.539 -8 1 91.31 86 GLY B O 1
ATOM 1517 N N . ARG B 1 87 ? 19.688 -10.555 -8.25 1 91.06 87 ARG B N 1
ATOM 1518 C CA . ARG B 1 87 ? 19.141 -10.289 -9.586 1 91.06 87 ARG B CA 1
ATOM 1519 C C . ARG B 1 87 ? 17.812 -9.547 -9.492 1 91.06 87 ARG B C 1
ATOM 1521 O O . ARG B 1 87 ? 17.016 -9.805 -8.586 1 91.06 87 ARG B O 1
ATOM 1528 N N . MET B 1 88 ? 17.562 -8.664 -10.516 1 89.75 88 MET B N 1
ATOM 1529 C CA . MET B 1 88 ? 16.281 -7.988 -10.641 1 89.75 88 MET B CA 1
ATOM 1530 C C . MET B 1 88 ? 15.211 -8.938 -11.188 1 89.75 88 MET B C 1
ATOM 1532 O O . MET B 1 88 ? 15.375 -9.508 -12.258 1 89.75 88 MET B O 1
ATOM 1536 N N . ILE B 1 89 ? 14.203 -9.109 -10.453 1 85.06 89 ILE B N 1
ATOM 1537 C CA . ILE B 1 89 ? 13.188 -10.078 -10.859 1 85.06 89 ILE B CA 1
ATOM 1538 C C . ILE B 1 89 ? 11.898 -9.352 -11.242 1 85.06 89 ILE B C 1
ATOM 1540 O O . ILE B 1 89 ? 10.953 -9.969 -11.742 1 85.06 89 ILE B O 1
ATOM 1544 N N . GLY B 1 90 ? 11.766 -8.086 -11.039 1 86.25 90 GLY B N 1
ATOM 1545 C CA . GLY B 1 90 ? 10.609 -7.289 -11.406 1 86.25 90 GLY B CA 1
ATOM 1546 C C . GLY B 1 90 ? 10.875 -5.797 -11.383 1 86.25 90 GLY B C 1
ATOM 1547 O O . GLY B 1 90 ? 11.688 -5.32 -10.586 1 86.25 90 GLY B O 1
ATOM 1548 N N . THR B 1 91 ? 10.273 -5.184 -12.32 1 89.56 91 THR B N 1
ATOM 1549 C CA . THR B 1 91 ? 10.344 -3.729 -12.367 1 89.56 91 THR B CA 1
ATOM 1550 C C . THR B 1 91 ? 8.969 -3.133 -12.648 1 89.56 91 THR B C 1
ATOM 1552 O O . THR B 1 91 ? 8.047 -3.844 -13.062 1 89.56 91 THR B O 1
ATOM 1555 N N . GLY B 1 92 ? 8.883 -1.856 -12.25 1 90.69 92 GLY B N 1
ATOM 1556 C CA . GLY B 1 92 ? 7.641 -1.14 -12.516 1 90.69 92 GLY B CA 1
ATOM 1557 C C . GLY B 1 92 ? 7.809 0.368 -12.484 1 90.69 92 GLY B C 1
ATOM 1558 O O . GLY B 1 92 ? 8.906 0.872 -12.242 1 90.69 92 GLY B O 1
ATOM 1559 N N . CYS B 1 93 ? 6.641 0.989 -12.742 1 91 93 CYS B N 1
ATOM 1560 C CA . CYS B 1 93 ? 6.672 2.447 -12.797 1 91 93 CYS B CA 1
ATOM 1561 C C . CYS B 1 93 ? 5.527 3.047 -11.984 1 91 93 CYS B C 1
ATOM 1563 O O . CYS B 1 93 ? 4.523 2.379 -11.734 1 91 93 CYS B O 1
ATOM 1565 N N . GLU B 1 94 ? 5.84 4.211 -11.531 1 88.31 94 GLU B N 1
ATOM 1566 C CA . GLU B 1 94 ? 4.797 4.98 -10.859 1 88.31 94 GLU B CA 1
ATOM 1567 C C . GLU B 1 94 ? 3.916 5.715 -11.867 1 88.31 94 GLU B C 1
ATOM 1569 O O . GLU B 1 94 ? 4.418 6.258 -12.852 1 88.31 94 GLU B O 1
ATOM 1574 N N . SER B 1 95 ? 2.607 5.566 -11.68 1 85.25 95 SER B N 1
ATOM 1575 C CA . SER B 1 95 ? 1.636 6.324 -12.461 1 85.25 95 SER B CA 1
ATOM 1576 C C . SER B 1 95 ? 0.445 6.742 -11.602 1 85.25 95 SER B C 1
ATOM 1578 O O . SER B 1 95 ? -0.197 5.902 -10.969 1 85.25 95 SER B O 1
ATOM 1580 N N . HIS B 1 96 ? 0.212 8.07 -11.562 1 80.19 96 HIS B N 1
ATOM 1581 C CA . HIS B 1 96 ? -0.938 8.648 -10.867 1 80.19 96 HIS B CA 1
ATOM 1582 C C . HIS B 1 96 ? -0.99 8.195 -9.414 1 80.19 96 HIS B C 1
ATOM 1584 O O . HIS B 1 96 ? -2.055 7.828 -8.914 1 80.19 96 HIS B O 1
ATOM 1590 N N . GLY B 1 97 ? 0.127 8.008 -8.812 1 79.44 97 GLY B N 1
ATOM 1591 C CA . GLY B 1 97 ? 0.196 7.75 -7.379 1 79.44 97 GLY B CA 1
ATOM 1592 C C . GLY B 1 97 ? 0.267 6.273 -7.043 1 79.44 97 GLY B C 1
ATOM 1593 O O . GLY B 1 97 ? 0.359 5.902 -5.871 1 79.44 97 GLY B O 1
ATOM 1594 N N . LEU B 1 98 ? 0.284 5.461 -8.141 1 81.94 98 LEU B N 1
ATOM 1595 C CA . LEU B 1 98 ? 0.344 4.02 -7.938 1 81.94 98 LEU B CA 1
ATOM 1596 C C . LEU B 1 98 ? 1.539 3.416 -8.672 1 81.94 98 LEU B C 1
ATOM 1598 O O . LEU B 1 98 ? 1.934 3.902 -9.734 1 81.94 98 LEU B O 1
ATOM 1602 N N . TYR B 1 99 ? 2.061 2.383 -8.023 1 87.5 99 TYR B N 1
ATOM 1603 C CA . TYR B 1 99 ? 3.137 1.666 -8.703 1 87.5 99 TYR B CA 1
ATOM 1604 C C . TYR B 1 99 ? 2.604 0.433 -9.422 1 87.5 99 TYR B C 1
ATOM 1606 O O . TYR B 1 99 ? 1.926 -0.402 -8.812 1 87.5 99 TYR B O 1
ATOM 1614 N N . HIS B 1 100 ? 2.941 0.405 -10.656 1 85.62 100 HIS B N 1
ATOM 1615 C CA . HIS B 1 100 ? 2.525 -0.712 -11.492 1 85.62 100 HIS B CA 1
ATOM 1616 C C . HIS B 1 100 ? 3.691 -1.656 -11.773 1 85.62 100 HIS B C 1
ATOM 1618 O O . HIS B 1 100 ? 4.719 -1.238 -12.312 1 85.62 100 HIS B O 1
ATOM 1624 N N . LEU B 1 101 ? 3.471 -2.801 -11.281 1 84.56 101 LEU B N 1
ATOM 1625 C CA . LEU B 1 101 ? 4.516 -3.799 -11.477 1 84.56 101 LEU B CA 1
ATOM 1626 C C . LEU B 1 101 ? 4.332 -4.531 -12.797 1 84.56 101 LEU B C 1
ATOM 1628 O O . LEU B 1 101 ? 3.219 -4.934 -13.141 1 84.56 101 LEU B O 1
ATOM 1632 N N . ARG B 1 102 ? 5.395 -4.469 -13.523 1 76.12 102 ARG B N 1
ATOM 1633 C CA . ARG B 1 102 ? 5.441 -5.254 -14.75 1 76.12 102 ARG B CA 1
ATOM 1634 C C . ARG B 1 102 ? 6.094 -6.609 -14.508 1 76.12 102 ARG B C 1
ATOM 1636 O O . ARG B 1 102 ? 7.219 -6.684 -14.008 1 76.12 102 ARG B O 1
ATOM 1643 N N . THR B 1 103 ? 5.199 -7.516 -14.32 1 63.84 103 THR B N 1
ATOM 1644 C CA . THR B 1 103 ? 5.762 -8.859 -14.234 1 63.84 103 THR B CA 1
ATOM 1645 C C . THR B 1 103 ? 5.762 -9.531 -15.602 1 63.84 103 THR B C 1
ATOM 1647 O O . THR B 1 103 ? 5.254 -8.977 -16.578 1 63.84 103 THR B O 1
ATOM 1650 N N . SER B 1 104 ? 6.582 -10.414 -15.664 1 57.62 104 SER B N 1
ATOM 1651 C CA . SER B 1 104 ? 6.602 -11.141 -16.938 1 57.62 104 SER B CA 1
ATOM 1652 C C . SER B 1 104 ? 5.191 -11.492 -17.391 1 57.62 104 SER B C 1
ATOM 1654 O O . SER B 1 104 ? 4.973 -11.781 -18.562 1 57.62 104 SER B O 1
ATOM 1656 N N . VAL B 1 105 ? 4.293 -11.484 -16.469 1 49.5 105 VAL B N 1
ATOM 1657 C CA . VAL B 1 105 ? 2.893 -11.68 -16.828 1 49.5 105 VAL B CA 1
ATOM 1658 C C . VAL B 1 105 ? 2.137 -10.359 -16.688 1 49.5 105 VAL B C 1
ATOM 1660 O O . VAL B 1 105 ? 2.279 -9.656 -15.695 1 49.5 105 VAL B O 1
ATOM 1663 N N . PRO B 1 106 ? 1.678 -9.836 -17.766 1 45.62 106 PRO B N 1
ATOM 1664 C CA . PRO B 1 106 ? 1.03 -8.523 -17.828 1 45.62 106 PRO B CA 1
ATOM 1665 C C . PRO B 1 106 ? -0.114 -8.375 -16.828 1 45.62 106 PRO B C 1
ATOM 1667 O O . PRO B 1 106 ? -1.247 -8.773 -17.125 1 45.62 106 PRO B O 1
ATOM 1670 N N . VAL B 1 107 ? 0.028 -8.508 -15.57 1 46.25 107 VAL B N 1
ATOM 1671 C CA . VAL B 1 107 ? -1.13 -8.422 -14.688 1 46.25 107 VAL B CA 1
ATOM 1672 C C . VAL B 1 107 ? -1.236 -7.008 -14.117 1 46.25 107 VAL B C 1
ATOM 1674 O O . VAL B 1 107 ? -2.287 -6.617 -13.602 1 46.25 107 VAL B O 1
ATOM 1677 N N . GLY B 1 108 ? -0.7 -6.074 -14.797 1 48.81 108 GLY B N 1
ATOM 1678 C CA . GLY B 1 108 ? -0.781 -4.734 -14.234 1 48.81 108 GLY B CA 1
ATOM 1679 C C . GLY B 1 108 ? -1 -4.734 -12.734 1 48.81 108 GLY B C 1
ATOM 1680 O O . GLY B 1 108 ? -2.117 -4.508 -12.266 1 48.81 108 GLY B O 1
ATOM 1681 N N . LEU B 1 109 ? -0.049 -5.145 -11.969 1 51.97 109 LEU B N 1
ATOM 1682 C CA . LEU B 1 109 ? -0.161 -5.238 -10.516 1 51.97 109 LEU B CA 1
ATOM 1683 C C . LEU B 1 109 ? 0.238 -3.926 -9.852 1 51.97 109 LEU B C 1
ATOM 1685 O O . LEU B 1 109 ? 1.149 -3.24 -10.32 1 51.97 109 LEU B O 1
ATOM 1689 N N . VAL B 1 110 ? -0.734 -3.389 -9.164 1 53.5 110 VAL B N 1
ATOM 1690 C CA . VAL B 1 110 ? -0.484 -2.164 -8.414 1 53.5 110 VAL B CA 1
ATOM 1691 C C . VAL B 1 110 ? -0.009 -2.51 -7.004 1 53.5 110 VAL B C 1
ATOM 1693 O O . VAL B 1 110 ? -0.579 -3.387 -6.348 1 53.5 110 VAL B O 1
ATOM 1696 N N . VAL B 1 111 ? 1.314 -2.205 -6.824 1 45.28 111 VAL B N 1
ATOM 1697 C CA . VAL B 1 111 ? 1.832 -2.34 -5.465 1 45.28 111 VAL B CA 1
ATOM 1698 C C . VAL B 1 111 ? 1.562 -1.058 -4.68 1 45.28 111 VAL B C 1
ATOM 1700 O O . VAL B 1 111 ? 1.945 0.033 -5.105 1 45.28 111 VAL B O 1
ATOM 1703 N N . ASP B 1 112 ? 0.462 -0.495 -4.648 1 46.38 112 ASP B N 1
ATOM 1704 C CA . ASP B 1 112 ? 0.375 0.792 -3.963 1 46.38 112 ASP B CA 1
ATOM 1705 C C . ASP B 1 112 ? -0.241 0.634 -2.574 1 46.38 112 ASP B C 1
ATOM 1707 O O . ASP B 1 112 ? -0.812 -0.411 -2.258 1 46.38 112 ASP B O 1
ATOM 1711 N N . SER B 1 113 ? 0.231 1.467 -1.704 1 38.94 113 SER B N 1
ATOM 1712 C CA . SER B 1 113 ? -0.544 1.808 -0.516 1 38.94 113 SER B CA 1
ATOM 1713 C C . SER B 1 113 ? -2.006 2.07 -0.865 1 38.94 113 SER B C 1
ATOM 1715 O O . SER B 1 113 ? -2.318 2.479 -1.985 1 38.94 113 SER B O 1
ATOM 1717 N N . PRO B 1 114 ? -2.926 1.373 -0.206 1 34.88 114 PRO B N 1
ATOM 1718 C CA . PRO B 1 114 ? -4.305 1.727 -0.556 1 34.88 114 PRO B CA 1
ATOM 1719 C C . PRO B 1 114 ? -4.441 3.172 -1.028 1 34.88 114 PRO B C 1
ATOM 1721 O O . PRO B 1 114 ? -4.293 4.102 -0.232 1 34.88 114 PRO B O 1
ATOM 1724 N N . SER B 1 115 ? -3.684 3.666 -1.924 1 32.25 115 SER B N 1
ATOM 1725 C CA . SER B 1 115 ? -3.895 5.012 -2.441 1 32.25 115 SER B CA 1
ATOM 1726 C C . SER B 1 115 ? -5.312 5.184 -2.979 1 32.25 115 SER B C 1
ATOM 1728 O O . SER B 1 115 ? -5.969 4.203 -3.336 1 32.25 115 SER B O 1
ATOM 1730 N N . LEU B 1 116 ? -5.766 6.406 -2.738 1 30.48 116 LEU B N 1
ATOM 1731 C CA . LEU B 1 116 ? -6.875 7.176 -3.293 1 30.48 116 LEU B CA 1
ATOM 1732 C C . LEU B 1 116 ? -6.883 7.094 -4.816 1 30.48 116 LEU B C 1
ATOM 1734 O O . LEU B 1 116 ? -5.934 7.535 -5.473 1 30.48 116 LEU B O 1
ATOM 1738 N N . ILE B 1 117 ? -7.023 5.988 -5.426 1 29.08 117 ILE B N 1
ATOM 1739 C CA . ILE B 1 117 ? -7.34 6.102 -6.844 1 29.08 117 ILE B CA 1
ATOM 1740 C C . ILE B 1 117 ? -8.227 7.324 -7.078 1 29.08 117 ILE B C 1
ATOM 1742 O O . ILE B 1 117 ? -9.328 7.414 -6.539 1 29.08 117 ILE B O 1
ATOM 1746 N N . HIS B 1 118 ? -7.695 8.523 -7.043 1 26.16 118 HIS B N 1
ATOM 1747 C CA . HIS B 1 118 ? -8.344 9.75 -7.484 1 26.16 118 HIS B CA 1
ATOM 1748 C C . HIS B 1 118 ? -8.969 9.578 -8.859 1 26.16 118 HIS B C 1
ATOM 1750 O O . HIS B 1 118 ? -8.297 9.156 -9.805 1 26.16 118 HIS B O 1
ATOM 1756 N N . ALA B 1 119 ? -10.211 9.234 -8.867 1 25.31 119 ALA B N 1
ATOM 1757 C CA . ALA B 1 119 ? -10.938 9.547 -10.094 1 25.31 119 ALA B CA 1
ATOM 1758 C C . ALA B 1 119 ? -10.906 11.047 -10.383 1 25.31 119 ALA B C 1
ATOM 1760 O O . ALA B 1 119 ? -10.906 11.867 -9.461 1 25.31 119 ALA B O 1
#

Sequence (238 aa):
ISGNQSLFSSLSTSASLPSITMANGSRATSHGVGTVHLSPSLSIDNVLYVPESPFNLLSLSRLTRSLDCLISFTKDSVFLQDRSSGRMIGTGCESHGLYHLRTSVPVGLVVDSPSLIHAISGNQSLFSSLSTSASLPSITMANGSRATSHGVGTVHLSPSLSIDNVLYVPESPFNLLSLSRLTRSLDCLISFTKDSVFLQDRSSGRMIGTGCESHGLYHLRTSVPVGLVVDSPSLIHA

Foldseek 3Di:
DDLDPVQFPDWDQDPDFDWDQAPVRDTDDFRTWGKGALDPVDIFGRDTHDNPDPAAEDDPVRRCVRQVWDWDDDPFKIWTARPVPRDTQWIWTDDPQWTFIDHVHRRRYTHHDSDDPPD/DDLDPVQFPDWDQDPDFDWDQDPVRDTDGFRTWGKGALDPVDIFGRDTHDNPDPAAEDDPVRRCVRQVWDWDDDPFKIWTARPVVRHTQWIWTDDPQWTFIDHVHRRRYTHHDSDDPPD